Protein AF-A0A448MN39-F1 (afdb_monomer_lite)

Organism: NCBI:txid758

Structure (mmCIF, N/CA/C/O backbone):
data_AF-A0A448MN39-F1
#
_entry.id   AF-A0A448MN39-F1
#
loop_
_atom_site.group_PDB
_atom_site.id
_atom_site.type_symbol
_atom_site.label_atom_id
_atom_site.label_alt_id
_atom_site.label_comp_id
_atom_site.label_asym_id
_atom_site.label_entity_id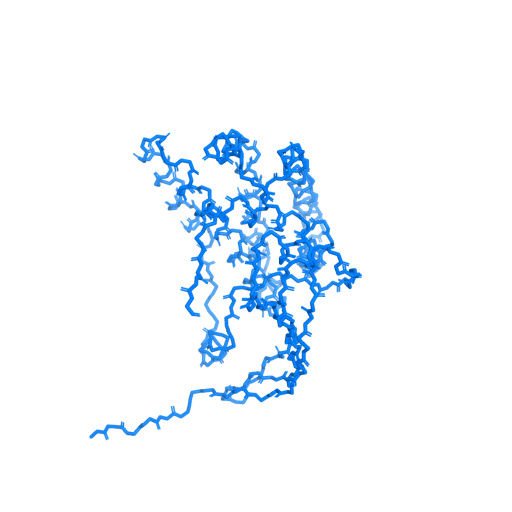
_atom_site.label_seq_id
_atom_site.pdbx_PDB_ins_code
_atom_site.Cartn_x
_atom_site.Cartn_y
_atom_site.Cartn_z
_atom_site.occupancy
_atom_site.B_iso_or_equiv
_atom_site.auth_seq_id
_atom_site.auth_comp_id
_atom_site.auth_asym_id
_atom_site.auth_atom_id
_atom_site.pdbx_PDB_model_num
ATOM 1 N N . MET A 1 1 ? -28.343 -0.489 -28.995 1.00 66.44 1 MET A N 1
ATOM 2 C CA . MET A 1 1 ? -27.571 -0.678 -27.749 1.00 66.44 1 MET A CA 1
ATOM 3 C C . MET A 1 1 ? -26.341 -1.493 -28.090 1.00 66.44 1 MET A C 1
ATOM 5 O O . MET A 1 1 ? -26.488 -2.549 -28.692 1.00 66.44 1 MET A O 1
ATOM 9 N N . THR A 1 2 ? -25.148 -0.978 -27.810 1.00 71.31 2 THR A N 1
ATOM 10 C CA . THR A 1 2 ? -23.896 -1.696 -28.083 1.00 71.31 2 THR A CA 1
ATOM 11 C C . THR A 1 2 ? -23.733 -2.810 -27.043 1.00 71.31 2 THR A C 1
ATOM 13 O O . THR A 1 2 ? -23.856 -2.515 -25.855 1.00 71.31 2 THR A O 1
ATOM 16 N N . PRO A 1 3 ? -23.507 -4.074 -27.440 1.00 83.56 3 PRO A N 1
ATOM 17 C CA . PRO A 1 3 ? -23.356 -5.173 -26.490 1.00 83.56 3 PRO A CA 1
ATOM 18 C C . PRO A 1 3 ? -22.075 -5.012 -25.660 1.00 83.56 3 PRO A C 1
ATOM 20 O O . PRO A 1 3 ? -21.049 -4.561 -26.179 1.00 83.56 3 PRO A O 1
ATOM 23 N N . LEU A 1 4 ? -22.137 -5.395 -24.380 1.00 89.38 4 LEU A N 1
ATOM 24 C CA . LEU A 1 4 ? -20.966 -5.437 -23.502 1.00 89.38 4 LEU A CA 1
ATOM 25 C C . LEU A 1 4 ? -19.944 -6.437 -24.050 1.00 89.38 4 LEU A C 1
ATOM 27 O O . LEU A 1 4 ? -20.302 -7.531 -24.487 1.00 89.38 4 LEU A O 1
ATOM 31 N N . LYS A 1 5 ? -18.667 -6.051 -24.020 1.00 89.25 5 LYS A N 1
ATOM 32 C CA . LYS A 1 5 ? -17.544 -6.908 -24.405 1.00 89.25 5 LYS A CA 1
ATOM 33 C C . LYS A 1 5 ? -16.683 -7.192 -23.174 1.00 89.25 5 LYS A C 1
ATOM 35 O O . LYS A 1 5 ? -16.438 -6.255 -22.413 1.00 89.25 5 LYS A O 1
ATOM 40 N N . PRO A 1 6 ? -16.217 -8.437 -22.973 1.00 90.00 6 PRO A N 1
ATOM 41 C CA . PRO A 1 6 ? -15.305 -8.747 -21.881 1.00 90.00 6 PRO A CA 1
ATOM 42 C C . PRO A 1 6 ? -13.983 -7.997 -22.083 1.00 90.00 6 PRO A C 1
ATOM 44 O O . PRO A 1 6 ? -13.415 -8.020 -23.174 1.00 90.00 6 PRO A O 1
ATOM 47 N N . ILE A 1 7 ? -13.520 -7.317 -21.034 1.00 94.31 7 ILE A N 1
ATOM 48 C CA . ILE A 1 7 ? -12.238 -6.591 -21.024 1.00 94.31 7 ILE A CA 1
ATOM 49 C C . ILE A 1 7 ? -11.160 -7.457 -20.364 1.00 94.31 7 ILE A C 1
ATOM 51 O O . ILE A 1 7 ? -10.050 -7.556 -20.875 1.00 94.31 7 ILE A O 1
ATOM 55 N N . PHE A 1 8 ? -11.510 -8.123 -19.264 1.00 95.81 8 PHE A N 1
ATOM 56 C CA . PHE A 1 8 ? -10.664 -9.053 -18.522 1.00 95.81 8 PHE A CA 1
ATOM 57 C C . PHE A 1 8 ? -11.538 -10.109 -17.827 1.00 95.81 8 PHE A C 1
ATOM 59 O O . PHE A 1 8 ? -12.759 -9.952 -17.740 1.00 95.81 8 PHE A O 1
ATOM 66 N N . SER A 1 9 ? -10.909 -11.159 -17.308 1.00 95.69 9 SER A N 1
ATOM 67 C CA . SER A 1 9 ? -11.517 -12.155 -16.421 1.00 95.69 9 SER A CA 1
ATOM 68 C C . SER A 1 9 ? -10.636 -12.389 -15.196 1.00 95.69 9 SER A C 1
ATOM 70 O O . SER A 1 9 ? -9.440 -12.107 -15.214 1.00 95.69 9 SER A O 1
ATOM 72 N N . THR A 1 10 ? -11.232 -12.905 -14.128 1.00 96.38 10 THR A N 1
ATOM 73 C CA . THR A 1 10 ? -10.523 -13.373 -12.932 1.00 96.38 10 THR A CA 1
ATOM 74 C C . THR A 1 10 ? -10.862 -14.842 -12.747 1.00 96.38 10 THR A C 1
ATOM 76 O O . THR A 1 10 ? -12.046 -15.167 -12.650 1.00 96.38 10 THR A O 1
ATOM 79 N N . ASP A 1 11 ? -9.855 -15.704 -12.711 1.00 95.62 11 ASP A N 1
ATOM 80 C CA . ASP A 1 11 ? -10.008 -17.145 -12.508 1.00 95.62 11 ASP A CA 1
ATOM 81 C C . ASP A 1 11 ? -9.159 -17.550 -11.303 1.00 95.62 11 ASP A C 1
ATOM 83 O O . ASP A 1 11 ? -7.936 -17.422 -11.334 1.00 95.62 11 ASP A O 1
ATOM 87 N N . PHE A 1 12 ? -9.803 -17.928 -10.200 1.00 97.69 12 PHE A N 1
ATOM 88 C CA . PHE A 1 12 ? -9.118 -18.256 -8.955 1.00 97.69 12 PHE A CA 1
ATOM 89 C C . PHE A 1 12 ? -9.925 -19.216 -8.086 1.00 97.69 12 PHE A C 1
ATOM 91 O O . PHE A 1 12 ? -11.156 -19.237 -8.105 1.00 97.69 12 PHE A O 1
ATOM 98 N N . ASN A 1 13 ? -9.201 -19.978 -7.272 1.00 98.19 13 ASN A N 1
ATOM 99 C CA . ASN A 1 13 ? -9.765 -20.785 -6.204 1.00 98.19 13 ASN A CA 1
ATOM 100 C C . ASN A 1 13 ? -9.817 -19.955 -4.926 1.00 98.19 13 ASN A C 1
ATOM 102 O O . ASN A 1 13 ? -8.819 -19.336 -4.555 1.00 98.19 13 ASN A O 1
ATOM 106 N N . ARG A 1 14 ? -10.968 -19.980 -4.252 1.00 98.38 14 ARG A N 1
ATOM 107 C CA . ARG A 1 14 ? -11.195 -19.297 -2.979 1.00 98.38 14 ARG A CA 1
ATOM 108 C C . ARG A 1 14 ? -11.382 -20.319 -1.867 1.00 98.38 14 ARG A C 1
ATOM 110 O O . ARG A 1 14 ? -12.290 -21.147 -1.935 1.00 98.38 14 ARG A O 1
ATOM 117 N N . THR A 1 15 ? -10.555 -20.225 -0.833 1.00 98.38 15 THR A N 1
ATOM 118 C CA . THR A 1 15 ? -10.750 -20.955 0.425 1.00 98.38 15 THR A CA 1
ATOM 119 C C . THR A 1 15 ? -11.277 -19.991 1.477 1.00 98.38 15 THR A C 1
ATOM 121 O O . THR A 1 15 ? -10.721 -18.909 1.641 1.00 98.38 15 THR A O 1
ATOM 124 N N . LEU A 1 16 ? -12.358 -20.368 2.161 1.00 98.12 16 LEU A N 1
ATOM 125 C CA . LEU A 1 16 ? -13.040 -19.523 3.139 1.00 98.12 16 LEU A CA 1
ATOM 126 C C . LEU A 1 16 ? -13.020 -20.159 4.523 1.00 98.12 16 LEU A C 1
ATOM 128 O O . LEU A 1 16 ? -13.338 -21.340 4.678 1.00 98.12 16 LEU A O 1
ATOM 132 N N . TRP A 1 17 ? -12.728 -19.338 5.528 1.00 98.19 17 TRP A N 1
ATOM 133 C CA . TRP A 1 17 ? -12.864 -19.683 6.938 1.00 98.19 17 TRP A CA 1
ATOM 134 C C . TRP A 1 17 ? -13.642 -18.588 7.655 1.00 98.19 17 TRP A C 1
ATOM 136 O O . TRP A 1 17 ? -13.344 -17.410 7.493 1.00 98.19 17 TRP A O 1
ATOM 146 N N . LEU A 1 18 ? -14.607 -18.970 8.489 1.00 98.19 18 LEU A N 1
ATOM 147 C CA . LEU A 1 18 ? -15.232 -18.056 9.441 1.00 98.19 18 LEU A CA 1
ATOM 148 C C . LEU A 1 18 ? -14.634 -18.320 10.822 1.00 98.19 18 LEU A C 1
ATOM 150 O O . LEU A 1 18 ? -14.867 -19.375 11.413 1.00 98.19 18 LEU A O 1
ATOM 154 N N . ILE A 1 19 ? -13.843 -17.374 11.316 1.00 97.44 19 ILE A N 1
ATOM 155 C CA . ILE A 1 19 ? -13.056 -17.511 12.539 1.00 97.44 19 ILE A CA 1
ATOM 156 C C . ILE A 1 19 ? -13.683 -16.653 13.635 1.00 97.44 19 ILE A C 1
ATOM 158 O O . ILE A 1 19 ? -13.892 -15.453 13.468 1.00 97.44 19 ILE A O 1
ATOM 162 N N . ALA A 1 20 ? -13.974 -17.274 14.776 1.00 97.75 20 ALA A N 1
ATOM 163 C CA . ALA A 1 20 ? -14.290 -16.545 15.995 1.00 97.75 20 ALA A CA 1
ATOM 164 C C . ALA A 1 20 ? -12.980 -16.101 16.658 1.00 97.75 20 ALA A C 1
ATOM 166 O O . ALA A 1 20 ? -12.131 -16.937 16.972 1.00 97.75 20 ALA A O 1
ATOM 167 N N . PHE A 1 21 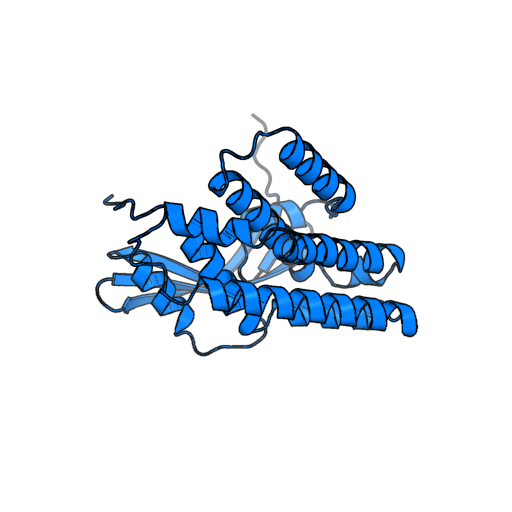? -12.823 -14.798 16.876 1.00 96.81 21 PHE A N 1
ATOM 168 C CA . PHE A 1 21 ? -11.650 -14.221 17.523 1.00 96.81 21 PHE A CA 1
ATOM 169 C C . PHE A 1 21 ? -12.092 -13.143 18.508 1.00 96.81 21 PHE A C 1
ATOM 171 O O . PHE A 1 21 ? -12.757 -12.179 18.129 1.00 96.81 21 PHE A O 1
ATOM 178 N N . ARG A 1 22 ? -11.740 -13.320 19.788 1.00 95.25 22 ARG A N 1
ATOM 179 C CA . ARG A 1 22 ? -12.222 -12.475 20.894 1.00 95.25 22 ARG A CA 1
ATOM 180 C C . ARG A 1 22 ? -13.754 -12.360 20.864 1.00 95.25 22 ARG A C 1
ATOM 182 O O . ARG A 1 22 ? -14.427 -13.384 20.947 1.00 95.25 22 ARG A O 1
ATOM 189 N N . ASN A 1 23 ? -14.302 -11.149 20.743 1.00 95.56 23 ASN A N 1
ATOM 190 C CA . ASN A 1 23 ? -15.747 -10.899 20.693 1.00 95.56 23 ASN A CA 1
ATOM 191 C C . ASN A 1 23 ? -16.249 -10.670 19.256 1.00 95.56 23 ASN A C 1
ATOM 193 O O . ASN A 1 23 ? -17.280 -10.028 19.062 1.00 95.56 23 ASN A O 1
ATOM 197 N N . SER A 1 24 ? -15.507 -11.153 18.258 1.00 97.69 24 SER A N 1
ATOM 198 C CA . SER A 1 24 ? -15.739 -10.863 16.845 1.00 97.69 24 SER A CA 1
ATOM 199 C C . SER A 1 24 ? -15.771 -12.129 15.984 1.00 97.69 24 SER A C 1
ATOM 201 O O . SER A 1 24 ? -15.236 -13.180 16.352 1.00 97.69 24 SER A O 1
ATOM 203 N N . LYS A 1 25 ? -16.397 -12.020 14.809 1.00 98.12 25 LYS A N 1
ATOM 204 C CA . LYS A 1 25 ? -16.376 -13.021 13.735 1.00 98.12 25 LYS A CA 1
ATOM 205 C C . LYS A 1 25 ? -15.690 -12.421 12.518 1.00 98.12 25 LYS A C 1
ATOM 207 O O . LYS A 1 25 ? -16.157 -11.420 11.976 1.00 98.12 25 LYS A O 1
ATOM 212 N N . ILE A 1 26 ? -14.602 -13.046 12.093 1.00 98.31 26 ILE A N 1
ATOM 213 C CA . ILE A 1 26 ? -13.777 -12.602 10.972 1.00 98.31 26 ILE A CA 1
ATOM 214 C C . ILE A 1 26 ? -13.849 -13.674 9.890 1.00 98.31 26 ILE A C 1
ATOM 216 O O . ILE A 1 26 ? -13.517 -14.835 10.130 1.00 98.31 26 ILE A O 1
ATOM 220 N N . GLU A 1 27 ? -14.313 -13.296 8.706 1.00 98.25 27 GLU A N 1
ATOM 221 C CA . GLU A 1 27 ? -14.177 -14.117 7.512 1.00 98.25 27 GLU A CA 1
ATOM 222 C C . GLU A 1 27 ? -12.769 -13.925 6.948 1.00 98.25 27 GLU A C 1
ATOM 224 O O . GLU A 1 27 ? -12.307 -12.801 6.758 1.00 98.25 27 GLU A O 1
ATOM 229 N N . VAL A 1 28 ? -12.085 -15.035 6.705 1.00 97.50 28 VAL A N 1
ATOM 230 C CA . VAL A 1 28 ? -10.786 -15.082 6.045 1.00 97.50 28 VAL A CA 1
ATOM 231 C C . VAL A 1 28 ? -10.991 -15.735 4.692 1.00 97.50 28 VAL A C 1
ATOM 233 O O . VAL A 1 28 ? -11.448 -16.879 4.625 1.00 97.50 28 VAL A O 1
ATOM 236 N N . ALA A 1 29 ? -10.643 -15.026 3.624 1.00 97.38 29 ALA A N 1
ATOM 237 C CA . ALA A 1 29 ? -10.655 -15.556 2.270 1.00 97.38 29 ALA A CA 1
ATOM 238 C C . ALA A 1 29 ? -9.225 -15.636 1.743 1.00 97.38 29 ALA A C 1
ATOM 240 O O . ALA A 1 29 ? -8.505 -14.644 1.753 1.00 97.38 29 ALA A O 1
ATOM 241 N N . PHE A 1 30 ? -8.812 -16.811 1.279 1.00 96.62 30 PHE A N 1
ATOM 242 C CA . PHE A 1 30 ? -7.544 -16.994 0.585 1.00 96.62 30 PHE A CA 1
ATOM 243 C C . PHE A 1 30 ? -7.800 -17.320 -0.878 1.00 96.62 30 PHE A C 1
ATOM 245 O O . PHE A 1 30 ? -8.407 -18.350 -1.189 1.00 96.62 30 PHE A O 1
ATOM 252 N N . ASP A 1 31 ? -7.318 -16.445 -1.755 1.00 97.44 31 ASP A N 1
ATOM 253 C CA . ASP A 1 31 ? -7.523 -16.534 -3.193 1.00 97.44 31 ASP A CA 1
ATOM 254 C C . ASP A 1 31 ? -6.213 -16.846 -3.914 1.00 97.44 31 ASP A C 1
ATOM 256 O O . ASP A 1 31 ? -5.213 -16.142 -3.747 1.00 97.44 31 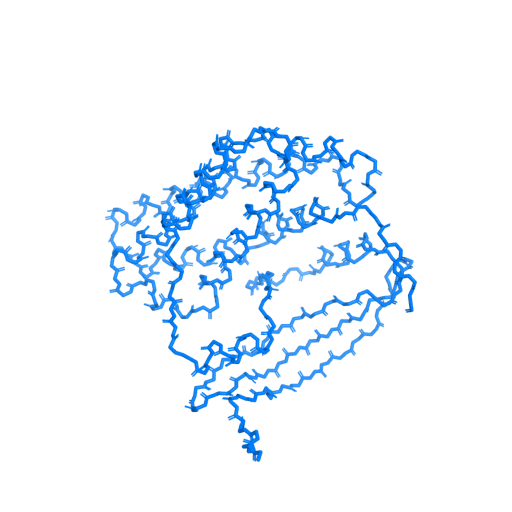ASP A O 1
ATOM 260 N N . GLN A 1 32 ? -6.239 -17.874 -4.765 1.00 98.00 32 GLN A N 1
ATOM 261 C CA . GLN A 1 32 ? -5.120 -18.258 -5.627 1.00 98.00 32 GLN A CA 1
ATOM 262 C C . GLN A 1 32 ? -5.573 -18.489 -7.066 1.00 98.00 32 GLN A C 1
ATOM 264 O O . GLN A 1 32 ? -6.437 -19.328 -7.328 1.00 98.00 32 GLN A O 1
ATOM 269 N N . GLY A 1 33 ? -4.965 -17.771 -8.007 1.00 97.69 33 GLY A N 1
ATOM 270 C CA . GLY A 1 33 ? -5.300 -17.854 -9.426 1.00 97.69 33 GLY A CA 1
ATOM 271 C C . GLY A 1 33 ? -4.680 -16.723 -10.232 1.00 97.69 33 GLY A C 1
ATOM 272 O O . GLY A 1 33 ? -3.534 -16.346 -9.991 1.00 97.69 33 GLY A O 1
ATOM 273 N N . GLU A 1 34 ? -5.428 -16.159 -11.174 1.00 97.69 34 GLU A N 1
ATOM 274 C CA . GLU A 1 34 ? -4.947 -15.088 -12.041 1.00 97.69 34 GLU A CA 1
ATOM 275 C C . GLU A 1 34 ? -6.046 -14.135 -12.532 1.00 97.69 34 GLU A C 1
ATOM 277 O O . GLU A 1 34 ? -7.226 -14.466 -12.665 1.00 97.69 34 GLU A O 1
ATOM 282 N N . VAL A 1 35 ? -5.622 -12.910 -12.830 1.00 96.44 35 VAL A N 1
ATOM 283 C CA . VAL A 1 35 ? -6.350 -11.958 -13.664 1.00 96.44 35 VAL A CA 1
ATOM 284 C C . VAL A 1 35 ? -5.839 -12.117 -15.092 1.00 96.44 35 VAL A C 1
ATOM 286 O O . VAL A 1 35 ? -4.629 -12.083 -15.305 1.00 96.44 35 VAL A O 1
ATOM 289 N N . VAL A 1 36 ? -6.731 -12.245 -16.074 1.00 95.56 36 VAL A N 1
ATOM 290 C CA . VAL A 1 36 ? -6.380 -12.459 -17.487 1.00 95.56 36 VAL A CA 1
ATOM 291 C C . VAL A 1 36 ? -6.988 -11.365 -18.356 1.00 95.56 36 VAL A C 1
ATOM 293 O O . VAL A 1 36 ? -8.173 -11.051 -18.248 1.00 95.56 36 VAL A O 1
ATOM 296 N N . SER A 1 37 ? -6.189 -10.781 -19.250 1.00 94.88 37 SER A N 1
ATOM 297 C CA . SER A 1 37 ? -6.647 -9.774 -20.209 1.00 94.88 37 SER A CA 1
ATOM 298 C C . SER A 1 37 ? -5.812 -9.781 -21.488 1.00 94.88 37 SER A C 1
ATOM 300 O O . SER A 1 37 ? -4.618 -9.483 -21.467 1.00 94.88 37 SER A O 1
ATOM 302 N N . GLY A 1 38 ? -6.447 -10.051 -22.633 1.00 87.00 38 GLY A N 1
ATOM 303 C CA . GLY A 1 38 ? -5.814 -9.919 -23.953 1.00 87.00 38 GLY A CA 1
ATOM 304 C C . GLY A 1 38 ? -4.510 -10.713 -24.113 1.00 87.00 38 GLY A C 1
ATOM 305 O O . GLY A 1 38 ? -3.558 -10.197 -24.690 1.00 87.00 38 GLY A O 1
ATOM 306 N N . GLY A 1 39 ? -4.442 -11.926 -23.551 1.00 87.06 39 GLY A N 1
ATOM 307 C CA . GLY A 1 39 ? -3.251 -12.788 -23.580 1.00 87.06 39 GLY A CA 1
ATOM 308 C C . GLY A 1 39 ? -2.177 -12.459 -22.535 1.00 87.06 39 GLY A C 1
ATOM 309 O O . GLY A 1 39 ? -1.161 -13.145 -22.481 1.00 87.06 39 GLY A O 1
ATOM 310 N N . ARG A 1 40 ? -2.389 -11.436 -21.699 1.00 91.12 40 ARG A N 1
ATOM 311 C CA . ARG A 1 40 ? -1.573 -11.150 -20.511 1.00 91.12 40 ARG A CA 1
ATOM 312 C C . ARG A 1 40 ? -2.250 -11.735 -19.275 1.00 91.12 40 ARG A C 1
ATOM 314 O O . ARG A 1 40 ? -3.481 -11.725 -19.208 1.00 91.12 40 ARG A O 1
ATOM 321 N N . SER A 1 41 ? -1.462 -12.164 -18.294 1.00 92.75 41 SER A N 1
ATOM 322 C CA . SER A 1 41 ? -1.969 -12.535 -16.975 1.00 92.75 41 SER A CA 1
ATOM 323 C C . SER A 1 41 ? -1.165 -11.909 -15.837 1.00 92.75 41 SER A C 1
ATOM 325 O O . SER A 1 41 ? -0.006 -11.522 -16.006 1.00 92.75 41 SER A O 1
ATOM 327 N N . GLN A 1 42 ? -1.818 -11.760 -14.687 1.00 93.00 42 GLN A N 1
ATOM 328 C CA . GLN A 1 42 ? -1.226 -11.323 -13.426 1.00 93.00 42 GLN A CA 1
ATOM 329 C C . GLN A 1 42 ? -1.691 -12.277 -12.316 1.00 93.00 42 GLN A C 1
ATOM 331 O O . GLN A 1 42 ? -2.898 -12.509 -12.212 1.00 93.00 42 GLN A O 1
ATOM 336 N N . PRO A 1 43 ? -0.788 -12.817 -11.477 1.00 94.69 43 PRO A N 1
ATOM 337 C CA . PRO A 1 43 ? -1.175 -13.748 -10.424 1.00 94.69 43 PRO A CA 1
ATOM 338 C C . PRO A 1 43 ? -2.067 -13.087 -9.363 1.00 94.69 43 PRO A C 1
ATOM 340 O O . PRO A 1 43 ? -1.888 -11.922 -8.997 1.00 94.69 43 PRO A O 1
ATOM 343 N N . ILE A 1 44 ? -3.006 -13.874 -8.849 1.00 96.31 44 ILE A N 1
ATOM 344 C CA . ILE A 1 44 ? -3.775 -13.630 -7.631 1.00 96.31 44 ILE A CA 1
ATOM 345 C C . ILE A 1 44 ? -3.203 -14.576 -6.576 1.00 96.31 44 ILE A C 1
ATOM 347 O O . ILE A 1 44 ? -3.203 -15.791 -6.764 1.00 96.31 44 ILE A O 1
ATOM 351 N N . CYS A 1 45 ? -2.686 -14.013 -5.491 1.00 94.88 45 CYS A N 1
ATOM 352 C CA . CYS A 1 45 ? -2.258 -14.740 -4.302 1.00 94.88 45 CYS A CA 1
ATOM 353 C C . CYS A 1 45 ? -2.438 -13.790 -3.122 1.00 94.88 45 CYS A C 1
ATOM 355 O O . CYS A 1 45 ? -1.533 -13.029 -2.785 1.00 94.88 45 CYS A O 1
ATOM 357 N N . GLU A 1 46 ? -3.643 -13.765 -2.565 1.00 94.75 46 GLU A N 1
ATOM 358 C CA . GLU A 1 46 ? -4.031 -12.778 -1.559 1.00 94.75 46 GLU A CA 1
ATOM 359 C C . GLU A 1 46 ? -4.874 -13.395 -0.456 1.00 94.75 46 GLU A C 1
ATOM 361 O O . GLU A 1 46 ? -5.586 -14.379 -0.660 1.00 94.75 46 GLU A O 1
ATOM 366 N N . ILE A 1 47 ? -4.765 -12.790 0.722 1.00 94.31 47 ILE A N 1
ATOM 367 C CA . ILE A 1 47 ? -5.589 -13.090 1.880 1.00 94.31 47 ILE A CA 1
ATOM 368 C C . ILE A 1 47 ? -6.405 -11.841 2.219 1.00 94.31 47 ILE A C 1
ATOM 370 O O . ILE A 1 47 ? -5.856 -10.753 2.388 1.00 94.31 47 ILE A O 1
ATOM 374 N N . GLU A 1 48 ? -7.723 -11.993 2.261 1.00 95.62 48 GLU A N 1
ATOM 375 C CA . GLU A 1 48 ? -8.680 -10.948 2.613 1.00 95.62 48 GLU A CA 1
ATOM 376 C C . GLU A 1 48 ? -9.246 -11.258 4.003 1.00 95.62 48 GLU A C 1
ATOM 378 O O . GLU A 1 48 ? -9.541 -12.413 4.323 1.00 95.62 48 GLU A O 1
ATOM 383 N N . PHE A 1 49 ? -9.406 -10.221 4.823 1.00 95.94 49 PHE A N 1
ATOM 384 C CA . PHE A 1 49 ? -10.025 -10.319 6.140 1.00 95.94 49 PHE A CA 1
ATOM 385 C C . PHE A 1 49 ? -11.240 -9.399 6.183 1.00 95.94 49 PHE A C 1
ATOM 387 O O . PHE A 1 49 ? -11.106 -8.185 6.013 1.00 95.94 49 PHE A O 1
ATOM 394 N N . GLU A 1 50 ? -12.416 -9.963 6.431 1.00 96.62 50 GLU A N 1
ATOM 395 C CA . GLU A 1 50 ? -13.665 -9.215 6.538 1.00 96.62 50 GLU A CA 1
ATOM 396 C C . GLU A 1 50 ? -14.270 -9.402 7.931 1.00 96.62 50 GLU A C 1
ATOM 398 O O . GLU A 1 50 ? -14.556 -10.516 8.370 1.00 96.62 50 GLU A O 1
ATOM 403 N N . LEU A 1 51 ? -14.488 -8.298 8.645 1.00 96.94 51 LEU A N 1
ATOM 404 C CA . LEU A 1 51 ? -15.193 -8.321 9.922 1.00 96.94 51 LEU A CA 1
ATOM 405 C C . LEU A 1 51 ? -16.694 -8.508 9.664 1.00 96.94 51 LEU A C 1
ATOM 407 O O . LEU A 1 51 ? -17.357 -7.596 9.177 1.00 96.94 51 LEU A O 1
ATOM 411 N N . LYS A 1 52 ? -17.236 -9.680 10.006 1.00 97.69 52 LYS A N 1
ATOM 412 C CA . LYS A 1 52 ? -18.671 -9.980 9.861 1.00 97.69 52 LYS A CA 1
ATOM 413 C C . LYS A 1 52 ? -19.487 -9.507 11.060 1.00 97.69 52 LYS A C 1
ATOM 415 O O . LYS A 1 52 ? -20.642 -9.132 10.906 1.00 97.69 52 LYS A O 1
ATOM 420 N N . GLU A 1 53 ? -18.902 -9.564 12.253 1.00 97.06 53 GLU A N 1
ATOM 421 C CA . GLU A 1 53 ? -19.528 -9.160 13.514 1.00 97.06 53 GLU A CA 1
ATOM 422 C C . GLU A 1 53 ? -18.437 -8.762 14.515 1.00 97.06 53 GLU A C 1
ATOM 424 O O . GLU A 1 53 ? -17.380 -9.393 14.540 1.00 97.06 53 GLU A O 1
ATOM 429 N N . GLY A 1 54 ? -18.692 -7.762 15.363 1.00 94.94 54 GLY A N 1
ATOM 430 C CA . GLY A 1 54 ? -17.799 -7.376 16.460 1.00 94.94 54 GLY A CA 1
ATOM 431 C C . GLY A 1 54 ? -17.065 -6.057 16.221 1.00 94.94 54 GLY A C 1
ATOM 432 O O . GLY A 1 54 ? -17.668 -5.086 15.767 1.00 94.94 54 GLY A O 1
ATOM 433 N N . LYS A 1 55 ? -15.781 -5.990 16.591 1.00 92.75 55 LYS A N 1
ATOM 434 C CA . LYS A 1 55 ? -15.008 -4.739 16.663 1.00 92.75 55 LYS A CA 1
ATOM 435 C C . LYS A 1 55 ? -13.861 -4.703 15.663 1.00 92.75 55 LYS A C 1
ATOM 437 O O . LYS A 1 55 ? -13.112 -5.664 15.519 1.00 92.75 55 LYS A O 1
ATOM 442 N N . VAL A 1 56 ? -13.640 -3.532 15.065 1.00 92.25 56 VAL A N 1
ATOM 443 C CA . VAL A 1 56 ? -12.486 -3.281 14.182 1.00 92.25 56 VAL A CA 1
ATOM 444 C C . VAL A 1 56 ? -11.155 -3.469 14.923 1.00 92.25 56 VAL A C 1
ATOM 446 O O . VAL A 1 56 ? -10.188 -3.932 14.324 1.00 92.25 56 VAL A O 1
ATOM 449 N N . SER A 1 57 ? -11.104 -3.194 16.233 1.00 92.06 57 SER A N 1
ATOM 450 C CA . SER A 1 57 ? -9.927 -3.491 17.062 1.00 92.06 57 SER A CA 1
ATOM 451 C C . SER A 1 57 ? -9.529 -4.966 16.979 1.00 92.06 57 SER A C 1
ATOM 453 O O . SER A 1 57 ? -8.359 -5.276 16.775 1.00 92.06 57 SER A O 1
ATOM 455 N N . ASP A 1 58 ? -10.502 -5.877 17.082 1.00 94.44 58 ASP A N 1
ATOM 456 C CA . ASP A 1 58 ? -10.258 -7.321 17.056 1.00 94.44 58 ASP A CA 1
ATOM 457 C C . ASP A 1 58 ? -9.730 -7.774 15.690 1.00 94.44 58 ASP A C 1
ATOM 459 O O . ASP A 1 58 ? -8.880 -8.657 15.647 1.00 94.44 58 ASP A O 1
ATOM 463 N N . LEU A 1 59 ? -10.157 -7.133 14.593 1.00 94.81 59 LEU A N 1
ATOM 464 C CA . LEU A 1 59 ? -9.604 -7.380 13.259 1.00 94.81 59 LEU A CA 1
ATOM 465 C C . LEU A 1 59 ? -8.119 -7.001 13.182 1.00 94.81 59 LEU A C 1
ATOM 467 O O . LEU A 1 59 ? -7.317 -7.789 12.688 1.00 94.81 59 LEU A O 1
ATOM 471 N N . PHE A 1 60 ? -7.732 -5.828 13.693 1.00 93.62 60 PHE A N 1
ATOM 472 C CA . PHE A 1 60 ? -6.321 -5.439 13.709 1.00 93.62 60 PHE A CA 1
ATOM 473 C C . PHE A 1 60 ? -5.473 -6.388 14.556 1.00 93.62 60 PHE A C 1
ATOM 475 O O . PHE A 1 60 ? -4.410 -6.802 14.106 1.00 93.62 60 PHE A O 1
ATOM 482 N N . TYR A 1 61 ? -5.943 -6.753 15.752 1.00 93.12 61 TYR A N 1
ATOM 483 C CA . TYR A 1 61 ? -5.231 -7.710 16.602 1.00 93.12 61 TYR A CA 1
ATOM 484 C C . TYR A 1 61 ? -5.108 -9.087 15.939 1.00 93.12 61 TYR A C 1
ATOM 486 O O . TYR A 1 61 ? -4.044 -9.695 15.987 1.00 93.12 61 TYR A O 1
ATOM 494 N N . PHE A 1 62 ? -6.163 -9.554 15.266 1.00 94.44 62 PHE A N 1
ATOM 495 C CA . PHE A 1 62 ? -6.132 -10.812 14.525 1.00 94.44 62 PHE A CA 1
ATOM 496 C C . PHE A 1 62 ? -5.076 -10.797 13.414 1.00 94.44 62 PHE A C 1
ATOM 498 O O . PHE A 1 62 ? -4.301 -11.740 13.278 1.00 94.44 62 PHE A O 1
ATOM 505 N N . VAL A 1 63 ? -5.019 -9.709 12.638 1.00 92.69 63 VAL A N 1
ATOM 506 C CA . VAL A 1 63 ? -4.055 -9.551 11.541 1.00 92.69 63 VAL A CA 1
ATOM 507 C C . VAL A 1 63 ? -2.616 -9.434 12.066 1.00 92.69 63 VAL A C 1
ATOM 509 O O . VAL A 1 63 ? -1.697 -9.982 11.459 1.00 92.69 63 VAL A O 1
ATOM 512 N N . GLU A 1 64 ? -2.393 -8.781 13.207 1.00 90.12 64 GLU A N 1
ATOM 513 C CA . GLU A 1 64 ? -1.068 -8.697 13.838 1.00 90.12 64 GLU A CA 1
ATOM 514 C C . GLU A 1 64 ? -0.551 -10.041 14.360 1.00 90.12 64 GLU A C 1
ATOM 516 O O . GLU A 1 64 ? 0.652 -10.306 14.253 1.00 90.12 64 GLU A O 1
ATOM 521 N N . GLU A 1 65 ? -1.444 -10.883 14.891 1.00 89.56 65 GLU A N 1
ATOM 522 C CA . GLU A 1 65 ? -1.132 -12.215 15.430 1.00 89.56 65 GLU A CA 1
ATOM 523 C C . GLU A 1 65 ? -0.834 -13.259 14.339 1.00 89.56 65 GLU A C 1
ATOM 525 O O . GLU A 1 65 ? -0.396 -14.369 14.655 1.00 89.56 65 GLU A O 1
ATOM 530 N N . LEU A 1 66 ? -1.017 -12.923 13.054 1.00 84.19 66 LEU A N 1
ATOM 531 C CA . LEU A 1 66 ? -0.667 -13.826 11.962 1.00 84.19 66 LEU A CA 1
ATOM 532 C C . LEU A 1 66 ? 0.828 -14.180 12.025 1.00 84.19 66 LEU A C 1
ATOM 534 O O . LEU A 1 66 ? 1.675 -13.276 12.000 1.00 84.19 66 LEU A O 1
ATOM 538 N N . PRO A 1 67 ? 1.179 -15.481 12.076 1.00 77.44 67 PRO A N 1
ATOM 539 C CA . PRO A 1 67 ? 2.568 -15.909 12.053 1.00 77.44 67 PRO A CA 1
ATOM 540 C C . PRO A 1 67 ? 3.169 -15.468 10.720 1.00 77.44 67 PRO A C 1
ATOM 542 O O . PRO A 1 67 ? 2.715 -15.871 9.649 1.00 77.44 67 PRO A O 1
ATOM 545 N N . VAL A 1 68 ? 4.147 -14.572 10.790 1.00 64.75 68 VAL A N 1
ATOM 546 C CA . VAL A 1 68 ? 4.642 -13.857 9.616 1.00 64.75 68 VAL A CA 1
ATOM 547 C C . VAL A 1 68 ? 5.259 -14.813 8.614 1.00 64.75 68 VAL A C 1
ATOM 549 O O . VAL A 1 68 ? 6.244 -15.492 8.901 1.00 64.75 68 VAL A O 1
ATOM 552 N N . LEU A 1 69 ? 4.707 -14.766 7.410 1.00 60.81 69 LEU A N 1
ATOM 553 C CA . LEU A 1 69 ? 5.345 -15.177 6.174 1.00 60.81 69 LEU A CA 1
ATOM 554 C C . LEU A 1 69 ? 6.048 -13.927 5.626 1.00 60.81 69 LEU A C 1
ATOM 556 O O . LEU A 1 69 ? 5.459 -12.845 5.595 1.00 60.81 69 LEU A O 1
ATOM 560 N N . THR A 1 70 ? 7.318 -14.037 5.247 1.00 71.81 70 THR A N 1
ATOM 561 C CA . THR A 1 70 ? 7.972 -13.001 4.437 1.00 71.81 70 THR A CA 1
ATOM 562 C C . THR A 1 70 ? 7.183 -12.790 3.139 1.00 71.81 70 THR A C 1
ATOM 564 O O . THR A 1 70 ? 6.379 -13.641 2.763 1.00 71.81 70 THR A O 1
ATOM 567 N N . ASP A 1 71 ? 7.416 -11.680 2.437 1.00 84.44 71 ASP A N 1
ATOM 568 C CA . ASP A 1 71 ? 6.831 -11.444 1.104 1.00 84.44 71 ASP A CA 1
ATOM 569 C C . ASP A 1 71 ? 5.325 -11.103 1.102 1.00 84.44 71 ASP A C 1
ATOM 571 O O . ASP A 1 71 ? 4.607 -11.402 0.149 1.00 84.44 71 ASP A O 1
ATOM 575 N N . ILE A 1 72 ? 4.852 -10.411 2.148 1.00 86.56 72 ILE A N 1
ATOM 576 C CA . ILE A 1 72 ? 3.486 -9.865 2.253 1.00 86.56 72 ILE A CA 1
ATOM 577 C C . ILE A 1 72 ? 3.525 -8.332 2.251 1.00 86.56 72 ILE A C 1
ATOM 579 O O . ILE A 1 72 ? 4.394 -7.717 2.867 1.00 86.56 72 ILE A O 1
ATOM 583 N N . TYR A 1 73 ? 2.539 -7.711 1.601 1.00 90.56 73 TYR A N 1
ATOM 584 C CA . TYR A 1 73 ? 2.250 -6.281 1.708 1.00 90.56 73 TYR A CA 1
ATOM 585 C C . TYR A 1 73 ? 0.736 -6.035 1.655 1.00 90.56 73 TYR A C 1
ATOM 587 O O . TYR A 1 73 ? -0.027 -6.871 1.171 1.00 90.56 73 TYR A O 1
ATOM 595 N N . PHE A 1 74 ? 0.293 -4.878 2.149 1.00 92.31 74 PHE A N 1
ATOM 596 C CA . PHE A 1 74 ? -1.106 -4.464 2.047 1.00 92.31 74 PHE A CA 1
ATOM 597 C C . PHE A 1 74 ? -1.382 -3.861 0.674 1.00 92.31 74 PHE A C 1
ATOM 599 O O . PHE A 1 74 ? -0.743 -2.880 0.295 1.00 92.31 74 PHE A O 1
ATOM 606 N N . SER A 1 75 ? -2.361 -4.416 -0.040 1.00 92.19 75 SER A N 1
ATOM 607 C CA . SER A 1 75 ? -2.809 -3.888 -1.327 1.00 92.19 75 SER A CA 1
ATOM 608 C C . SER A 1 75 ? -4.145 -3.164 -1.195 1.00 92.19 75 SER A C 1
ATOM 610 O O . SER A 1 75 ? -5.059 -3.627 -0.513 1.00 92.19 75 SER A O 1
ATOM 612 N N . SER A 1 76 ? -4.272 -2.032 -1.888 1.00 89.19 76 SER A N 1
ATOM 613 C CA . SER A 1 76 ? -5.553 -1.321 -2.062 1.00 89.19 76 SER A CA 1
ATOM 614 C C . SER A 1 76 ? -6.202 -1.615 -3.421 1.00 89.19 76 SER A C 1
ATOM 616 O O . SER A 1 76 ? -7.277 -1.096 -3.743 1.00 89.19 76 SER A O 1
ATOM 618 N N . ALA A 1 77 ? -5.538 -2.406 -4.268 1.00 91.38 77 ALA A N 1
ATOM 619 C CA . ALA A 1 77 ? -5.973 -2.675 -5.625 1.00 91.38 77 ALA A CA 1
ATOM 620 C C . ALA A 1 77 ? -6.901 -3.894 -5.695 1.00 91.38 77 ALA A C 1
ATOM 622 O O . ALA A 1 77 ? -6.480 -5.045 -5.600 1.00 91.38 77 ALA A O 1
ATOM 623 N N . SER A 1 78 ? -8.184 -3.649 -5.974 1.00 93.94 78 SER A N 1
ATOM 624 C CA . SER A 1 78 ? -9.126 -4.739 -6.243 1.00 93.94 78 SER A CA 1
ATOM 625 C C . SER A 1 78 ? -8.709 -5.563 -7.468 1.00 93.94 78 SER A C 1
ATOM 627 O O . SER A 1 78 ? -8.047 -5.064 -8.387 1.00 93.94 78 SER A O 1
ATOM 629 N N . LYS A 1 79 ? -9.162 -6.822 -7.535 1.00 94.94 79 LYS A N 1
ATOM 630 C CA . LYS A 1 79 ? -9.000 -7.683 -8.722 1.00 94.94 79 LYS A CA 1
ATOM 631 C C . LYS A 1 79 ? -9.496 -6.988 -10.001 1.00 94.94 79 LYS A C 1
ATOM 633 O O . LYS A 1 79 ? -8.858 -7.071 -11.045 1.00 94.94 79 LYS A O 1
ATOM 638 N N . ALA A 1 80 ? -10.584 -6.217 -9.899 1.00 93.94 80 ALA A N 1
ATOM 639 C CA . ALA A 1 80 ? -11.112 -5.421 -11.004 1.00 93.94 80 ALA A CA 1
ATOM 640 C C . ALA A 1 80 ? -10.177 -4.271 -11.417 1.00 93.94 80 ALA A C 1
ATOM 642 O O . ALA A 1 80 ? -9.940 -4.082 -12.609 1.00 93.94 80 ALA A O 1
ATOM 643 N N . LYS A 1 81 ? -9.609 -3.520 -10.458 1.00 92.19 81 LYS A N 1
ATOM 644 C CA . LYS A 1 81 ? -8.623 -2.460 -10.744 1.00 92.19 81 LYS A CA 1
ATOM 645 C C . LYS A 1 81 ? -7.404 -3.038 -11.466 1.00 92.19 81 LYS A C 1
ATOM 647 O O . LYS A 1 81 ? -7.010 -2.495 -12.498 1.00 92.19 81 LYS A O 1
ATOM 652 N N . ARG A 1 82 ? -6.883 -4.172 -10.980 1.00 93.19 82 ARG A N 1
ATOM 653 C CA . ARG A 1 82 ? -5.803 -4.923 -11.640 1.00 93.19 82 ARG A CA 1
ATOM 654 C C . ARG A 1 82 ? -6.196 -5.387 -13.041 1.00 93.19 82 ARG A C 1
ATOM 656 O O . ARG A 1 82 ? -5.416 -5.212 -13.965 1.00 93.19 82 ARG A O 1
ATOM 663 N N . GLY A 1 83 ? -7.421 -5.871 -13.247 1.00 94.12 83 GLY A N 1
ATOM 664 C CA . GLY A 1 83 ? -7.939 -6.230 -14.573 1.00 94.12 83 GLY A CA 1
ATOM 665 C C . GLY A 1 83 ? -7.951 -5.067 -15.564 1.00 94.12 83 GLY A C 1
ATOM 666 O O . GLY A 1 83 ? -7.466 -5.200 -16.689 1.00 94.12 83 GLY A O 1
ATOM 667 N N . TYR A 1 84 ? -8.420 -3.890 -15.143 1.00 92.50 84 TYR A N 1
ATOM 668 C CA . TYR A 1 84 ? -8.367 -2.690 -15.981 1.00 92.50 84 TYR A CA 1
ATOM 669 C C . TYR A 1 84 ? -6.930 -2.254 -16.286 1.00 92.50 84 TYR A C 1
ATOM 671 O O . TYR A 1 84 ? -6.624 -1.946 -17.442 1.00 92.50 84 TYR A O 1
ATOM 679 N N . GLN A 1 85 ? -6.038 -2.284 -15.293 1.00 90.69 85 GLN A N 1
ATOM 680 C CA . GLN A 1 85 ? -4.613 -1.990 -15.483 1.00 90.69 85 GLN A CA 1
ATOM 681 C C . GLN A 1 85 ? -3.963 -2.982 -16.454 1.00 90.69 85 GLN A C 1
ATOM 683 O O . GLN A 1 85 ? -3.294 -2.566 -17.397 1.00 90.69 85 GLN A O 1
ATOM 688 N N . LEU A 1 86 ? -4.236 -4.278 -16.291 1.00 91.62 86 LEU A N 1
ATOM 689 C CA . LEU A 1 86 ? -3.744 -5.344 -17.156 1.00 91.62 86 LEU A CA 1
ATOM 690 C C . LEU A 1 86 ? -4.318 -5.251 -18.571 1.00 91.62 86 LEU A C 1
ATOM 692 O O . LEU A 1 86 ? -3.687 -5.725 -19.504 1.00 91.62 86 LEU A O 1
ATOM 696 N N . SER A 1 87 ? -5.487 -4.639 -18.763 1.00 92.12 87 SER A N 1
ATOM 697 C CA . SER A 1 87 ? -6.067 -4.410 -20.093 1.00 92.12 87 SER A CA 1
ATOM 698 C C . SER A 1 87 ? -5.471 -3.215 -20.833 1.00 92.12 87 SER A C 1
ATOM 700 O O . SER A 1 87 ? -5.522 -3.165 -22.062 1.00 92.12 87 SER A O 1
ATOM 702 N N . SER A 1 88 ? -4.811 -2.305 -20.119 1.00 89.69 88 SER A N 1
ATOM 703 C CA . SER A 1 88 ? -4.260 -1.065 -20.668 1.00 89.69 88 SER A CA 1
ATOM 704 C C . SER A 1 88 ? -2.724 -1.093 -20.726 1.00 89.69 88 SER A C 1
ATOM 706 O O . SER A 1 88 ? -2.086 -1.991 -20.167 1.00 89.69 88 SER A O 1
ATOM 708 N N . PRO A 1 89 ? -2.086 -0.158 -21.449 1.00 89.31 89 PRO A N 1
ATOM 709 C CA . PRO A 1 89 ? -0.665 0.117 -21.274 1.00 89.31 89 PRO A CA 1
ATOM 710 C C . PRO A 1 89 ? -0.389 0.614 -19.852 1.00 89.31 89 PRO A C 1
ATOM 712 O O . PRO A 1 89 ? -1.149 1.418 -19.312 1.00 89.31 89 PRO A O 1
ATOM 715 N N . VAL A 1 90 ? 0.711 0.156 -19.256 1.00 86.56 90 VAL A N 1
ATOM 716 C CA . VAL A 1 90 ? 1.151 0.644 -17.945 1.00 86.56 90 VAL A CA 1
ATOM 717 C C . VAL A 1 90 ? 1.652 2.078 -18.096 1.00 86.56 90 VAL A C 1
ATOM 719 O O . VAL A 1 90 ? 2.584 2.337 -18.859 1.00 86.56 90 VAL A O 1
ATOM 722 N N . VAL A 1 91 ? 1.050 2.998 -17.346 1.00 87.75 91 VAL A N 1
ATOM 723 C CA . VAL A 1 91 ? 1.504 4.384 -17.208 1.00 87.75 91 VAL A CA 1
ATOM 724 C C . VAL A 1 91 ? 1.989 4.554 -15.779 1.00 87.75 91 VAL A C 1
ATOM 726 O O . VAL A 1 91 ? 1.211 4.377 -14.845 1.00 87.75 91 VAL A O 1
ATOM 729 N N . LEU A 1 92 ? 3.279 4.852 -15.618 1.00 91.19 92 LEU A N 1
ATOM 730 C CA . LEU A 1 92 ? 3.849 5.121 -14.303 1.00 91.19 92 LEU A CA 1
ATOM 731 C C . LEU A 1 92 ? 3.376 6.485 -13.805 1.00 91.19 92 LEU A C 1
ATOM 733 O O . LEU A 1 92 ? 3.322 7.454 -14.565 1.00 91.19 92 LEU A O 1
ATOM 737 N N . THR A 1 93 ? 3.070 6.550 -12.518 1.00 94.25 93 THR A N 1
ATOM 738 C CA . THR A 1 93 ? 2.775 7.797 -11.824 1.00 94.25 93 THR A CA 1
ATOM 739 C C . THR A 1 93 ? 4.002 8.701 -11.857 1.00 94.25 93 THR A C 1
ATOM 741 O O . THR A 1 93 ? 5.107 8.292 -11.495 1.00 94.25 93 THR A O 1
ATOM 744 N N . ASP A 1 94 ? 3.799 9.960 -12.243 1.00 95.44 94 ASP A N 1
ATOM 745 C CA . ASP A 1 94 ? 4.812 11.002 -12.117 1.00 95.44 94 ASP A CA 1
ATOM 746 C C . ASP A 1 94 ? 4.894 11.458 -10.656 1.00 95.44 94 ASP A C 1
ATOM 748 O O . ASP A 1 94 ? 4.210 12.386 -10.209 1.00 95.44 94 ASP A O 1
ATOM 752 N N . TRP A 1 95 ? 5.702 10.737 -9.884 1.00 96.38 95 TRP A N 1
ATOM 753 C CA . TRP A 1 95 ? 5.854 10.977 -8.454 1.00 96.38 95 TRP A CA 1
ATOM 754 C C . TRP A 1 95 ? 6.487 12.325 -8.136 1.00 96.38 95 TRP A C 1
ATOM 756 O O . TRP A 1 95 ? 6.160 12.900 -7.103 1.00 96.38 95 TRP A O 1
ATOM 766 N N . LEU A 1 96 ? 7.337 12.861 -9.014 1.00 94.31 96 LEU A N 1
ATOM 767 C CA . LEU A 1 96 ? 7.937 14.179 -8.819 1.00 94.31 96 LEU A CA 1
ATOM 768 C C . LEU A 1 96 ? 6.871 15.272 -8.881 1.00 94.31 96 LEU A C 1
ATOM 770 O O . LEU A 1 96 ? 6.779 16.101 -7.973 1.00 94.31 96 LEU A O 1
ATOM 774 N N . ASN A 1 97 ? 6.034 15.249 -9.919 1.00 95.88 97 ASN A N 1
ATOM 775 C CA . ASN A 1 97 ? 4.949 16.214 -10.065 1.00 95.88 97 ASN A CA 1
ATOM 776 C C . ASN A 1 97 ? 3.894 16.033 -8.970 1.00 95.88 97 ASN A C 1
ATOM 778 O O . ASN A 1 97 ? 3.518 17.007 -8.324 1.00 95.88 97 ASN A O 1
ATOM 782 N N . LYS A 1 98 ? 3.499 14.791 -8.676 1.00 96.25 98 LYS A N 1
ATOM 783 C CA . LYS A 1 98 ? 2.551 14.492 -7.594 1.00 96.25 98 LYS A CA 1
ATOM 784 C C . LYS A 1 98 ? 3.047 14.975 -6.229 1.00 96.25 98 LYS A C 1
ATOM 786 O O . LYS A 1 98 ? 2.266 15.516 -5.450 1.00 96.25 98 LYS A O 1
ATOM 791 N N . TRP A 1 99 ? 4.340 14.810 -5.950 1.00 96.00 99 TRP A N 1
ATOM 792 C CA . TRP A 1 99 ? 4.970 15.311 -4.730 1.00 96.00 99 TRP A CA 1
ATOM 793 C C . TRP A 1 99 ? 4.990 16.839 -4.680 1.00 96.00 99 TRP A C 1
ATOM 795 O O . TRP A 1 99 ? 4.645 17.437 -3.662 1.00 96.00 99 TRP A O 1
ATOM 805 N N . ARG A 1 100 ? 5.340 17.491 -5.793 1.00 95.00 100 ARG A N 1
ATOM 806 C CA . ARG A 1 100 ? 5.311 18.953 -5.897 1.00 95.00 100 ARG A CA 1
ATOM 807 C C . ARG A 1 100 ? 3.910 19.509 -5.640 1.00 95.00 100 ARG A C 1
ATOM 809 O O . ARG A 1 100 ? 3.795 20.484 -4.902 1.00 95.00 100 ARG A O 1
ATOM 816 N N . ASP A 1 101 ? 2.883 18.887 -6.211 1.00 94.31 101 ASP A N 1
ATOM 817 C CA . ASP A 1 101 ? 1.486 19.308 -6.065 1.00 94.31 101 ASP A CA 1
ATOM 818 C C . ASP A 1 101 ? 0.968 19.089 -4.634 1.00 94.31 101 ASP A C 1
ATOM 820 O O . ASP A 1 101 ? 0.167 19.872 -4.125 1.00 94.31 101 ASP A O 1
ATOM 824 N N . PHE A 1 102 ? 1.434 18.034 -3.958 1.00 93.62 102 PHE A N 1
ATOM 825 C CA . PHE A 1 102 ? 1.184 17.839 -2.530 1.00 93.62 102 PHE A CA 1
ATOM 826 C C . PHE A 1 102 ? 1.808 18.972 -1.705 1.00 93.62 102 PHE A C 1
ATOM 828 O O . PHE A 1 102 ? 1.106 19.636 -0.947 1.00 93.62 102 PHE A O 1
ATOM 835 N N . LEU A 1 103 ? 3.096 19.262 -1.914 1.00 92.25 103 LEU A N 1
ATOM 836 C CA . LEU A 1 103 ? 3.801 20.316 -1.181 1.00 92.25 103 LEU A CA 1
ATOM 837 C C . LEU A 1 103 ? 3.276 21.730 -1.469 1.00 92.25 103 LEU A C 1
ATOM 839 O O . LEU A 1 103 ? 3.421 22.609 -0.623 1.00 92.25 103 LEU A O 1
ATOM 843 N N . SER A 1 104 ? 2.733 22.000 -2.661 1.00 90.69 104 SER A N 1
ATOM 844 C CA . SER A 1 104 ? 2.119 23.302 -2.947 1.00 90.69 104 SER A CA 1
ATOM 845 C C . SER A 1 104 ? 0.840 23.490 -2.141 1.00 90.69 104 SER A C 1
ATOM 847 O O . SER A 1 104 ? 0.703 24.513 -1.479 1.00 90.69 104 SER A O 1
ATOM 849 N N . LYS A 1 105 ? -0.033 22.476 -2.121 1.00 87.06 105 LYS A N 1
ATOM 850 C CA . LYS A 1 105 ? -1.265 22.493 -1.318 1.00 87.06 105 LYS A CA 1
ATOM 851 C C . LYS A 1 105 ? -0.966 22.603 0.171 1.00 87.06 105 LYS A C 1
ATOM 853 O O . LYS A 1 105 ? -1.556 23.436 0.842 1.00 87.06 105 LYS A O 1
ATOM 858 N N . ASP A 1 106 ? 0.025 21.852 0.647 1.00 84.06 106 ASP A N 1
ATOM 859 C CA . ASP A 1 106 ? 0.453 21.869 2.050 1.00 84.06 106 ASP A CA 1
ATOM 860 C C . ASP A 1 106 ? 0.942 23.250 2.526 1.00 84.06 106 ASP A C 1
ATOM 862 O O . ASP A 1 106 ? 0.864 23.569 3.708 1.00 84.06 106 ASP A O 1
ATOM 866 N N . ARG A 1 107 ? 1.454 24.089 1.613 1.00 82.50 107 ARG A N 1
ATOM 867 C CA . ARG A 1 107 ? 1.855 25.472 1.922 1.00 82.50 107 ARG A CA 1
ATOM 868 C C . ARG A 1 107 ? 0.706 26.477 1.839 1.00 82.50 107 ARG A C 1
ATOM 870 O O . ARG A 1 107 ? 0.782 27.518 2.486 1.00 82.50 107 ARG A O 1
ATOM 877 N N . GLU A 1 108 ? -0.291 26.214 0.998 1.00 77.31 108 GLU A N 1
ATOM 878 C CA . GLU A 1 108 ? -1.438 27.100 0.762 1.00 77.31 108 GLU A CA 1
ATOM 879 C C . GLU A 1 108 ? -2.546 26.903 1.802 1.00 77.31 108 GLU A C 1
ATOM 881 O O . GLU A 1 108 ? -3.186 27.871 2.217 1.00 77.31 108 GLU A O 1
ATOM 886 N N . GLU A 1 109 ? -2.760 25.666 2.246 1.00 69.88 109 GLU A N 1
ATOM 887 C CA . GLU A 1 109 ? -3.701 25.342 3.309 1.00 69.88 109 GLU A CA 1
ATOM 888 C C . GLU A 1 109 ? -3.104 25.771 4.657 1.00 69.88 109 GLU A C 1
ATOM 890 O O . GLU A 1 109 ? -2.086 25.256 5.119 1.00 69.88 109 GLU A O 1
ATOM 895 N N . SER A 1 110 ? -3.729 26.753 5.315 1.00 56.84 110 SER A N 1
ATOM 896 C CA . SER A 1 110 ? -3.402 27.082 6.701 1.00 56.84 110 SER A CA 1
ATOM 897 C C . SER A 1 110 ? -3.561 25.821 7.554 1.00 56.84 110 SER A C 1
ATOM 899 O O . SER A 1 110 ? -4.543 25.105 7.400 1.00 56.84 110 SER A O 1
ATOM 901 N N . ALA A 1 111 ? -2.579 25.561 8.426 1.00 57.91 111 ALA A N 1
ATOM 902 C CA . ALA A 1 111 ? -2.296 24.330 9.184 1.00 57.91 111 ALA A CA 1
ATOM 903 C C . ALA A 1 111 ? -3.421 23.768 10.098 1.00 57.91 111 ALA A C 1
ATOM 905 O O . ALA A 1 111 ? -3.175 23.435 11.256 1.00 57.91 111 ALA A O 1
ATOM 906 N N . VAL A 1 112 ? -4.662 23.682 9.620 1.00 64.81 112 VAL A N 1
ATOM 907 C CA . VAL A 1 112 ? -5.854 23.429 10.436 1.00 64.81 112 VAL A CA 1
ATOM 908 C C . VAL A 1 112 ? -6.306 21.965 10.362 1.00 64.81 112 VAL A C 1
ATOM 910 O O . VAL A 1 112 ? -6.858 21.478 11.345 1.00 64.81 112 VAL A O 1
ATOM 913 N N . ASP A 1 113 ? -6.012 21.222 9.284 1.00 84.56 113 ASP A N 1
ATOM 914 C CA . ASP A 1 113 ? -6.462 19.824 9.137 1.00 84.56 113 ASP A CA 1
ATOM 915 C C . ASP A 1 113 ? -5.313 18.800 9.034 1.00 84.56 113 ASP A C 1
ATOM 917 O O . ASP A 1 113 ? -4.981 18.260 7.975 1.00 84.56 113 ASP A O 1
ATOM 921 N N . PHE A 1 114 ? -4.709 18.497 10.188 1.00 89.12 114 PHE A N 1
ATOM 922 C CA . PHE A 1 114 ? -3.698 17.441 10.324 1.00 89.12 114 PHE A CA 1
ATOM 923 C C . PHE A 1 114 ? -4.227 16.052 9.938 1.00 89.12 114 PHE A C 1
ATOM 925 O O . PHE A 1 114 ? -3.455 15.223 9.460 1.00 89.12 114 PHE A O 1
ATOM 932 N N . ASN A 1 115 ? -5.528 15.788 10.108 1.00 89.88 115 ASN A N 1
ATOM 933 C CA . ASN A 1 115 ? -6.119 14.511 9.724 1.00 89.88 115 ASN A CA 1
ATOM 934 C C . ASN A 1 115 ? -6.165 14.378 8.199 1.00 89.88 115 ASN A C 1
ATOM 936 O O . ASN A 1 115 ? -5.672 13.380 7.679 1.00 89.88 115 ASN A O 1
ATOM 940 N N . ALA A 1 116 ? -6.691 15.364 7.469 1.00 90.00 116 ALA A N 1
ATOM 941 C CA . ALA A 1 116 ? -6.715 15.328 6.004 1.00 90.00 116 ALA A CA 1
ATOM 942 C C . ALA A 1 116 ? -5.304 15.170 5.421 1.00 90.00 116 ALA A C 1
ATOM 944 O O . ALA A 1 116 ? -5.069 14.300 4.577 1.00 90.00 116 ALA A O 1
ATOM 945 N N . LYS A 1 117 ? -4.348 15.935 5.955 1.00 91.88 117 LYS A N 1
ATOM 946 C CA . LYS A 1 117 ? -2.931 15.855 5.595 1.00 91.88 117 LYS A CA 1
ATOM 947 C C . LYS A 1 117 ? -2.344 14.460 5.833 1.00 91.88 117 LYS A C 1
ATOM 949 O O . LYS A 1 117 ? -1.689 13.906 4.949 1.00 91.88 117 LYS A O 1
ATOM 954 N N . PHE A 1 118 ? -2.625 13.859 6.989 1.00 94.19 118 PHE A N 1
ATOM 955 C CA . PHE A 1 118 ? -2.212 12.492 7.311 1.00 94.19 118 PHE A CA 1
ATOM 956 C C . PHE A 1 118 ? -2.812 11.450 6.356 1.00 94.19 118 PHE A C 1
ATOM 958 O O . PHE A 1 118 ? -2.094 10.597 5.839 1.00 94.19 118 PHE A O 1
ATOM 965 N N . HIS A 1 119 ? -4.108 11.538 6.054 1.00 93.88 119 HIS A N 1
ATOM 966 C CA . HIS A 1 119 ? -4.751 10.611 5.118 1.00 93.88 119 HIS A CA 1
ATOM 967 C C . HIS A 1 119 ? -4.187 10.753 3.701 1.00 93.88 119 HIS A C 1
ATOM 969 O O . HIS A 1 119 ? -4.028 9.757 2.994 1.00 93.88 119 HIS A O 1
ATOM 975 N N . GLN A 1 120 ? -3.858 11.977 3.281 1.00 94.50 120 GLN A N 1
ATOM 976 C CA . GLN A 1 120 ? -3.263 12.221 1.974 1.00 94.50 120 GLN A CA 1
ATOM 977 C C . GLN A 1 120 ? -1.859 11.618 1.867 1.00 94.50 120 GLN A C 1
ATOM 979 O O . GLN A 1 120 ? -1.585 10.921 0.888 1.00 94.50 120 GLN A O 1
ATOM 984 N N . ILE A 1 121 ? -0.989 11.838 2.860 1.00 95.75 121 ILE A N 1
ATOM 985 C CA . ILE A 1 121 ? 0.371 11.282 2.831 1.00 95.75 121 ILE A CA 1
ATOM 986 C C . ILE A 1 121 ? 0.363 9.752 2.963 1.00 95.75 121 ILE A C 1
ATOM 988 O O . ILE A 1 121 ? 1.074 9.078 2.219 1.00 95.75 121 ILE A O 1
ATOM 992 N N . LEU A 1 122 ? -0.520 9.189 3.798 1.00 96.62 122 LEU A N 1
ATOM 993 C CA . LEU A 1 122 ? -0.706 7.740 3.914 1.00 96.62 122 LEU A CA 1
ATOM 994 C C . LEU A 1 122 ? -1.168 7.125 2.587 1.00 96.62 122 LEU A C 1
ATOM 996 O O . LEU A 1 122 ? -0.645 6.098 2.155 1.00 96.62 122 LEU A O 1
ATOM 1000 N N . LYS A 1 123 ? -2.111 7.774 1.896 1.00 96.06 123 LYS A N 1
ATOM 1001 C CA . LYS A 1 123 ? -2.549 7.344 0.564 1.00 96.06 123 LYS A CA 1
ATOM 1002 C C . LYS A 1 123 ? -1.400 7.380 -0.446 1.00 96.06 123 LYS A C 1
ATOM 1004 O O . LYS A 1 123 ? -1.274 6.465 -1.255 1.00 96.06 123 LYS A O 1
ATOM 1009 N N . MET A 1 124 ? -0.555 8.411 -0.400 1.00 97.25 124 MET A N 1
ATOM 1010 C CA . MET A 1 124 ? 0.626 8.495 -1.261 1.00 97.25 124 MET A CA 1
ATOM 1011 C C . MET A 1 124 ? 1.632 7.375 -0.966 1.00 97.25 124 MET A C 1
ATOM 1013 O O . MET A 1 124 ? 2.155 6.798 -1.916 1.00 97.25 124 MET A O 1
ATOM 1017 N N . GLU A 1 125 ? 1.857 7.024 0.305 1.00 97.69 125 GLU A N 1
ATOM 1018 C CA . GLU A 1 125 ? 2.687 5.875 0.703 1.00 97.69 125 GLU A CA 1
ATOM 1019 C C . GLU A 1 125 ? 2.139 4.561 0.136 1.00 97.69 125 GLU A C 1
ATOM 1021 O O . GLU A 1 125 ? 2.870 3.828 -0.530 1.00 97.69 125 GLU A O 1
ATOM 1026 N N . GLN A 1 126 ? 0.840 4.301 0.313 1.00 96.19 126 GLN A N 1
ATOM 1027 C CA . GLN A 1 126 ? 0.183 3.096 -0.204 1.00 96.19 126 GLN A CA 1
ATOM 1028 C C . GLN A 1 126 ? 0.256 3.006 -1.731 1.00 96.19 126 GLN A C 1
ATOM 1030 O O . GLN A 1 126 ? 0.586 1.956 -2.273 1.00 96.19 126 GLN A O 1
ATOM 1035 N N . GLU A 1 127 ? -0.020 4.101 -2.441 1.00 96.12 127 GLU A N 1
ATOM 1036 C CA . GLU A 1 127 ? 0.034 4.131 -3.905 1.00 96.12 127 GLU A CA 1
ATOM 1037 C C . GLU A 1 127 ? 1.466 3.953 -4.436 1.00 96.12 127 GLU A C 1
ATOM 1039 O O . GLU A 1 127 ? 1.655 3.293 -5.460 1.00 96.12 127 GLU A O 1
ATOM 1044 N N . LEU A 1 128 ? 2.474 4.508 -3.750 1.00 97.69 128 LEU A N 1
ATOM 1045 C CA . LEU A 1 128 ? 3.881 4.371 -4.134 1.00 97.69 128 LEU A CA 1
ATOM 1046 C C . LEU A 1 128 ? 4.366 2.934 -3.950 1.00 97.69 128 LEU A C 1
ATOM 1048 O O . LEU A 1 128 ? 5.014 2.385 -4.846 1.00 97.69 128 LEU A O 1
ATOM 1052 N N . VAL A 1 129 ? 4.031 2.318 -2.819 1.00 97.12 129 VAL A N 1
ATOM 1053 C CA . VAL A 1 129 ? 4.385 0.926 -2.524 1.00 97.12 129 VAL A CA 1
ATOM 1054 C C . VAL A 1 129 ? 3.650 -0.034 -3.453 1.00 97.12 129 VAL A C 1
ATOM 1056 O O . VAL A 1 129 ? 4.301 -0.863 -4.084 1.00 97.12 129 VAL A O 1
ATOM 1059 N N . GLU A 1 130 ? 2.339 0.136 -3.641 1.00 95.12 130 GLU A N 1
ATOM 1060 C CA . GLU A 1 130 ? 1.532 -0.667 -4.569 1.00 95.12 130 GLU A CA 1
ATOM 1061 C C . GLU A 1 130 ? 2.106 -0.636 -5.990 1.00 95.12 130 GLU A C 1
ATOM 1063 O O . GLU A 1 130 ? 2.323 -1.683 -6.592 1.00 95.12 130 GLU A O 1
ATOM 1068 N N . GLU A 1 131 ? 2.393 0.547 -6.542 1.00 95.06 131 GLU A N 1
ATOM 1069 C CA . GLU A 1 131 ? 2.948 0.653 -7.897 1.00 95.06 131 GLU A CA 1
ATOM 1070 C C . GLU A 1 131 ? 4.336 0.001 -8.000 1.00 95.06 131 GLU A C 1
ATOM 1072 O O . GLU A 1 131 ? 4.675 -0.579 -9.030 1.00 95.06 131 GLU A O 1
ATOM 1077 N N . THR A 1 132 ? 5.131 0.066 -6.930 1.00 96.00 132 THR A N 1
ATOM 1078 C CA . THR A 1 132 ? 6.483 -0.508 -6.894 1.00 96.00 132 THR A CA 1
ATOM 1079 C C . THR A 1 132 ? 6.463 -2.034 -6.790 1.00 96.00 132 THR A C 1
ATOM 1081 O O . THR A 1 132 ? 7.296 -2.686 -7.415 1.00 96.00 132 THR A O 1
ATOM 1084 N N . LEU A 1 133 ? 5.527 -2.605 -6.024 1.00 94.56 133 LEU A N 1
ATOM 1085 C CA . LEU A 1 133 ? 5.444 -4.048 -5.766 1.00 94.56 133 LEU A CA 1
ATOM 1086 C C . LEU A 1 133 ? 4.574 -4.804 -6.784 1.00 94.56 133 LEU A C 1
ATOM 1088 O O . LEU A 1 133 ? 4.835 -5.974 -7.056 1.00 94.56 133 LEU A O 1
ATOM 1092 N N . SER A 1 134 ? 3.553 -4.161 -7.360 1.00 90.50 134 SER A N 1
ATOM 1093 C CA . SER A 1 134 ? 2.626 -4.810 -8.306 1.00 90.50 134 SER A CA 1
ATOM 1094 C C . SER A 1 134 ? 3.154 -4.889 -9.741 1.00 90.50 134 SER A C 1
ATOM 1096 O O . SER A 1 134 ? 2.666 -5.700 -10.534 1.00 90.50 134 SER A O 1
ATOM 1098 N N . LEU A 1 135 ? 4.143 -4.061 -10.093 1.00 90.06 135 LEU A N 1
ATOM 1099 C CA . LEU A 1 135 ? 4.754 -4.039 -11.418 1.00 90.06 135 LEU A CA 1
ATOM 1100 C C . LEU A 1 135 ? 6.037 -4.881 -11.457 1.00 90.06 135 LEU A C 1
ATOM 1102 O O . LEU A 1 135 ? 6.795 -4.904 -10.487 1.00 90.06 135 LEU A O 1
ATOM 1106 N N . PRO A 1 136 ? 6.354 -5.521 -12.599 1.00 89.44 136 PRO A N 1
ATOM 1107 C CA . PRO A 1 136 ? 7.647 -6.167 -12.783 1.00 89.44 136 PRO A CA 1
ATOM 1108 C C . PRO A 1 136 ? 8.798 -5.193 -12.509 1.00 89.44 136 PRO A C 1
ATOM 1110 O O . PRO A 1 136 ? 8.814 -4.081 -13.043 1.00 89.44 136 PRO A O 1
ATOM 1113 N N . SER A 1 137 ? 9.807 -5.624 -11.748 1.00 91.56 137 SER A N 1
ATOM 1114 C CA . SER A 1 137 ? 10.952 -4.772 -11.386 1.00 91.56 137 SER A CA 1
ATOM 1115 C C . SER A 1 137 ? 11.664 -4.175 -12.609 1.00 91.56 137 SER A C 1
ATOM 1117 O O . SER A 1 137 ? 12.250 -3.090 -12.531 1.00 91.56 137 SER A O 1
ATOM 1119 N N . SER A 1 138 ? 11.557 -4.834 -13.769 1.00 91.38 138 SER A N 1
ATOM 1120 C CA . SER A 1 138 ? 12.027 -4.355 -15.068 1.00 91.38 138 SER A CA 1
ATOM 1121 C C . SER A 1 138 ? 11.549 -2.948 -15.418 1.00 91.38 138 SER A C 1
ATOM 1123 O O . SER A 1 138 ? 12.309 -2.202 -16.033 1.00 91.38 138 SER A O 1
ATOM 1125 N N . PHE A 1 139 ? 10.350 -2.540 -14.996 1.00 91.06 139 PHE A N 1
ATOM 1126 C CA . PHE A 1 139 ? 9.853 -1.182 -15.238 1.00 91.06 139 PHE A CA 1
ATOM 1127 C C . PHE A 1 139 ? 10.747 -0.098 -14.631 1.00 91.06 139 PHE A C 1
ATOM 1129 O O . PHE A 1 139 ? 10.801 1.011 -15.165 1.00 91.06 139 PHE A O 1
ATOM 1136 N N . PHE A 1 140 ? 11.468 -0.429 -13.560 1.00 93.88 140 PHE A N 1
ATOM 1137 C CA . PHE A 1 140 ? 12.273 0.513 -12.794 1.00 93.88 140 PHE A CA 1
ATOM 1138 C C . PHE A 1 140 ? 13.771 0.366 -13.059 1.00 93.88 140 PHE A C 1
ATOM 1140 O O . PHE A 1 140 ? 14.473 1.372 -13.069 1.00 93.88 140 PHE A O 1
ATOM 1147 N N . HIS A 1 141 ? 14.270 -0.853 -13.311 1.00 93.38 141 HIS A N 1
ATOM 1148 C CA . HIS A 1 141 ? 15.717 -1.096 -13.392 1.00 93.38 141 HIS A CA 1
ATOM 1149 C C . HIS A 1 141 ? 16.327 -1.068 -14.809 1.00 93.38 141 HIS A C 1
ATOM 1151 O O . HIS A 1 141 ? 17.551 -1.138 -14.942 1.00 93.38 141 HIS A O 1
ATOM 1157 N N . HIS A 1 142 ? 15.517 -0.990 -15.874 1.00 89.75 142 HIS A N 1
ATOM 1158 C CA . HIS A 1 142 ? 16.035 -0.901 -17.255 1.00 89.75 142 HIS A CA 1
ATOM 1159 C C . HIS A 1 142 ? 16.670 0.456 -17.574 1.00 89.75 142 HIS A C 1
ATOM 1161 O O . HIS A 1 142 ? 17.483 0.555 -18.488 1.00 89.75 142 HIS A O 1
ATOM 1167 N N . ASP A 1 143 ? 16.300 1.490 -16.824 1.00 90.44 143 ASP A N 1
ATOM 1168 C CA . ASP A 1 143 ? 16.745 2.861 -17.019 1.00 90.44 143 ASP A CA 1
ATOM 1169 C C . ASP A 1 143 ? 17.265 3.398 -15.684 1.00 90.44 143 ASP A C 1
ATOM 1171 O O . ASP A 1 143 ? 16.595 3.302 -14.653 1.00 90.44 143 ASP A O 1
ATOM 1175 N N . PHE A 1 144 ? 18.477 3.951 -15.714 1.00 93.62 144 PHE A N 1
ATOM 1176 C CA . PHE A 1 144 ? 19.106 4.556 -14.548 1.00 93.62 144 PHE A CA 1
ATOM 1177 C C . PHE A 1 144 ? 18.226 5.655 -13.944 1.00 93.62 144 PHE A C 1
ATOM 1179 O O . PHE A 1 144 ? 18.032 5.674 -12.729 1.00 93.62 144 PHE A O 1
ATOM 1186 N N . MET A 1 145 ? 17.643 6.523 -14.777 1.00 94.00 145 MET A N 1
ATOM 1187 C CA . MET A 1 145 ? 16.807 7.624 -14.295 1.00 94.00 145 MET A CA 1
ATOM 1188 C C . MET A 1 145 ? 15.529 7.112 -13.644 1.00 94.00 145 MET A C 1
ATOM 1190 O O . MET A 1 145 ? 15.171 7.597 -12.578 1.00 94.00 145 MET A O 1
ATOM 1194 N N . LYS A 1 146 ? 14.909 6.053 -14.176 1.00 94.19 146 LYS A N 1
ATOM 1195 C CA . LYS A 1 146 ? 13.732 5.439 -13.538 1.00 94.19 146 LYS A CA 1
ATOM 1196 C C . LYS A 1 146 ? 14.043 4.847 -12.168 1.00 94.19 146 LYS A C 1
ATOM 1198 O O . LYS A 1 146 ? 13.210 4.924 -11.267 1.00 94.19 146 LYS A O 1
ATOM 1203 N N . THR A 1 147 ? 15.234 4.272 -11.993 1.00 97.06 147 THR A N 1
ATOM 1204 C CA . THR A 1 147 ? 15.679 3.802 -10.674 1.00 97.06 147 THR A CA 1
ATOM 1205 C C . THR A 1 147 ? 15.865 4.980 -9.716 1.00 97.06 147 THR A C 1
ATOM 1207 O O . THR A 1 147 ? 15.354 4.934 -8.597 1.00 97.06 147 THR A O 1
ATOM 1210 N N . VAL A 1 148 ? 16.531 6.053 -10.161 1.00 96.88 148 VAL A N 1
ATOM 1211 C CA . VAL A 1 148 ? 16.741 7.268 -9.353 1.00 96.88 148 VAL A CA 1
ATOM 1212 C C . VAL A 1 148 ? 15.416 7.923 -8.969 1.00 96.88 148 VAL A C 1
ATOM 1214 O O . VAL A 1 148 ? 15.211 8.224 -7.798 1.00 96.88 148 VAL A O 1
ATOM 1217 N N . GLU A 1 149 ? 14.498 8.106 -9.916 1.00 96.12 149 GLU A N 1
ATOM 1218 C CA . GLU A 1 149 ? 13.166 8.672 -9.677 1.00 96.12 149 GLU A CA 1
ATOM 1219 C C . GLU A 1 149 ? 12.378 7.839 -8.666 1.00 96.12 149 GLU A C 1
ATOM 1221 O O . GLU A 1 149 ? 11.766 8.388 -7.751 1.00 96.12 149 GLU A O 1
ATOM 1226 N N . ARG A 1 150 ? 12.428 6.506 -8.793 1.00 97.62 150 ARG A N 1
ATOM 1227 C CA . ARG A 1 150 ? 11.723 5.594 -7.890 1.00 97.62 150 ARG A CA 1
ATOM 1228 C C . ARG A 1 150 ? 12.260 5.680 -6.466 1.00 97.62 150 ARG A C 1
ATOM 1230 O O . ARG A 1 150 ? 11.480 5.892 -5.542 1.00 97.62 150 ARG A O 1
ATOM 1237 N N . VAL A 1 151 ? 13.573 5.546 -6.279 1.00 98.06 151 VAL A N 1
ATOM 1238 C CA . VAL A 1 151 ? 14.196 5.655 -4.948 1.00 98.06 151 VAL A CA 1
ATOM 1239 C C . VAL A 1 151 ? 14.017 7.071 -4.384 1.00 98.06 151 VAL A C 1
ATOM 1241 O O . VAL A 1 151 ? 13.730 7.233 -3.200 1.00 98.06 151 VAL A O 1
ATOM 1244 N N . GLY A 1 152 ? 14.106 8.097 -5.234 1.00 98.12 152 GLY A N 1
ATOM 1245 C CA . GLY A 1 152 ? 13.874 9.494 -4.872 1.00 98.12 152 GLY A CA 1
ATOM 1246 C C . GLY A 1 152 ? 12.448 9.769 -4.389 1.00 98.12 152 GLY A C 1
ATOM 1247 O O . GLY A 1 152 ? 12.267 10.520 -3.434 1.00 98.12 152 GLY A O 1
ATOM 1248 N N . ALA A 1 153 ? 11.434 9.125 -4.976 1.00 98.44 153 ALA A N 1
ATOM 1249 C CA . ALA A 1 153 ? 10.051 9.227 -4.506 1.00 98.44 153 ALA A CA 1
ATOM 1250 C C . ALA A 1 153 ? 9.895 8.699 -3.069 1.00 98.44 153 ALA A C 1
ATOM 1252 O O . ALA A 1 153 ? 9.262 9.351 -2.238 1.00 98.44 153 ALA A O 1
ATOM 1253 N N . PHE A 1 154 ? 10.530 7.564 -2.754 1.00 98.69 154 PHE A N 1
ATOM 1254 C CA . PHE A 1 154 ? 10.560 7.030 -1.391 1.00 98.69 154 PHE A CA 1
ATOM 1255 C C . PHE A 1 154 ? 11.338 7.935 -0.436 1.00 98.69 154 PHE A C 1
ATOM 1257 O O . PHE A 1 154 ? 10.884 8.178 0.679 1.00 98.69 154 PHE A O 1
ATOM 1264 N N . PHE A 1 155 ? 12.473 8.487 -0.872 1.00 98.69 155 PHE A N 1
ATOM 1265 C CA . PHE A 1 155 ? 13.227 9.445 -0.065 1.00 98.69 155 PHE A CA 1
ATOM 1266 C C . PHE A 1 155 ? 12.378 10.663 0.299 1.00 98.69 155 PHE A C 1
ATOM 1268 O O . PHE A 1 155 ? 12.289 10.999 1.474 1.00 98.69 155 PHE A O 1
ATOM 1275 N N . ASN A 1 156 ? 11.706 11.273 -0.679 1.00 98.44 156 ASN A N 1
ATOM 1276 C CA . ASN A 1 156 ? 10.835 12.424 -0.446 1.00 98.44 156 ASN A CA 1
ATOM 1277 C C . ASN A 1 156 ? 9.744 12.113 0.587 1.00 98.44 156 ASN A C 1
ATOM 1279 O O . ASN A 1 156 ? 9.529 12.904 1.501 1.00 98.44 156 ASN A O 1
ATOM 1283 N N . LEU A 1 157 ? 9.105 10.945 0.474 1.00 98.38 157 LEU A N 1
ATOM 1284 C CA . LEU A 1 157 ? 8.065 10.492 1.397 1.00 98.38 157 LEU A CA 1
ATOM 1285 C C . LEU A 1 157 ? 8.583 10.329 2.837 1.00 98.38 157 LEU A C 1
ATOM 1287 O O . LEU A 1 157 ? 8.019 10.903 3.768 1.00 98.38 157 LEU A O 1
ATOM 1291 N N . TYR A 1 158 ? 9.654 9.559 3.037 1.00 98.38 158 TYR A N 1
ATOM 1292 C CA . TYR A 1 158 ? 10.158 9.267 4.385 1.00 98.38 158 TYR A CA 1
ATOM 1293 C C . TYR A 1 158 ? 10.890 10.449 5.019 1.00 98.38 158 TYR A C 1
ATOM 1295 O O . TYR A 1 158 ? 10.815 10.638 6.235 1.00 98.38 158 TYR A O 1
ATOM 1303 N N . HIS A 1 159 ? 11.534 11.284 4.203 1.00 98.06 159 HIS A N 1
ATOM 1304 C CA . HIS A 1 159 ? 12.094 12.551 4.657 1.00 98.06 159 HIS A CA 1
ATOM 1305 C C . HIS A 1 159 ? 10.988 13.513 5.098 1.00 98.06 159 HIS A C 1
ATOM 1307 O O . HIS A 1 159 ? 11.119 14.164 6.126 1.00 98.06 159 HIS A O 1
ATOM 1313 N N . TYR A 1 160 ? 9.854 13.548 4.394 1.00 97.31 160 TYR A N 1
ATOM 1314 C CA . TYR A 1 160 ? 8.722 14.372 4.803 1.00 97.31 160 TYR A CA 1
ATOM 1315 C C . TYR A 1 160 ? 8.162 13.990 6.167 1.00 97.31 160 TYR A C 1
ATOM 1317 O O . TYR A 1 160 ? 7.940 14.871 6.994 1.00 97.31 160 TYR A O 1
ATOM 1325 N N . TYR A 1 161 ? 7.952 12.696 6.418 1.00 97.00 161 TYR A N 1
ATOM 1326 C CA . TYR A 1 161 ? 7.544 12.229 7.742 1.00 97.00 161 TYR A CA 1
ATOM 1327 C C . TYR A 1 161 ? 8.555 12.621 8.827 1.00 97.00 161 TYR A C 1
ATOM 1329 O O . TYR A 1 161 ? 8.153 12.963 9.937 1.00 97.00 161 TYR A O 1
ATOM 1337 N N . ASP A 1 162 ? 9.852 12.599 8.509 1.00 97.25 162 ASP A N 1
ATOM 1338 C CA . ASP A 1 162 ? 10.919 12.962 9.446 1.00 97.25 162 ASP A CA 1
ATOM 1339 C C . ASP A 1 162 ? 10.956 14.468 9.759 1.00 97.25 162 ASP A C 1
ATOM 1341 O O . ASP A 1 162 ? 11.127 14.855 10.913 1.00 97.25 162 ASP A O 1
ATOM 1345 N N . GLU A 1 163 ? 10.704 15.320 8.767 1.00 96.25 163 GLU A N 1
ATOM 1346 C CA . GLU A 1 163 ? 10.588 16.774 8.955 1.00 96.25 163 GLU A CA 1
ATOM 1347 C C . GLU A 1 163 ? 9.253 17.176 9.614 1.00 96.25 163 GLU A C 1
ATOM 1349 O O . GLU A 1 163 ? 9.147 18.230 10.239 1.00 96.25 163 GLU A O 1
ATOM 1354 N N . ASN A 1 164 ? 8.219 16.333 9.506 1.00 94.31 164 ASN A N 1
ATOM 1355 C CA . ASN A 1 164 ? 6.861 16.614 9.980 1.00 94.31 164 ASN A CA 1
ATOM 1356 C C . ASN A 1 164 ? 6.419 15.669 11.109 1.00 94.31 164 ASN A C 1
ATOM 1358 O O . ASN A 1 164 ? 5.254 15.280 11.162 1.00 94.31 164 ASN A O 1
ATOM 1362 N N . LYS A 1 165 ? 7.308 15.326 12.051 1.00 94.75 165 LYS A N 1
ATOM 1363 C CA . LYS A 1 165 ? 7.004 14.426 13.194 1.00 94.75 165 LYS A CA 1
ATOM 1364 C C . LYS A 1 165 ? 5.770 14.849 13.996 1.00 94.75 165 LYS A C 1
ATOM 1366 O O . LYS A 1 165 ? 4.963 14.004 14.380 1.00 94.75 165 LYS A O 1
ATOM 1371 N N . MET A 1 166 ? 5.574 16.163 14.141 1.00 92.62 166 MET A N 1
ATOM 1372 C CA . MET A 1 166 ? 4.395 16.765 14.776 1.00 92.62 166 MET A CA 1
ATOM 1373 C C . MET A 1 166 ? 3.070 16.321 14.135 1.00 92.62 166 MET A C 1
ATOM 1375 O O . MET A 1 166 ? 2.037 16.372 14.792 1.00 92.62 166 MET A O 1
ATOM 1379 N N . LEU A 1 167 ? 3.063 15.892 12.866 1.00 93.31 167 LEU A N 1
ATOM 1380 C CA . LEU A 1 167 ? 1.859 15.394 12.198 1.00 93.31 167 LEU A CA 1
ATOM 1381 C C . LEU A 1 167 ? 1.261 14.205 12.957 1.00 93.31 167 LEU A C 1
ATOM 1383 O O . LEU A 1 167 ? 0.058 14.195 13.204 1.00 93.31 167 LEU A O 1
ATOM 1387 N N . PHE A 1 168 ? 2.088 13.236 13.365 1.00 93.94 168 PHE A N 1
ATOM 1388 C CA . PHE A 1 168 ? 1.610 12.076 14.120 1.00 93.94 168 PHE A CA 1
ATOM 1389 C C . PHE A 1 168 ? 1.102 12.477 15.502 1.00 93.94 168 PHE A C 1
ATOM 1391 O O . PHE A 1 168 ? 0.034 12.024 15.905 1.00 93.94 168 PHE A O 1
ATOM 1398 N N . GLU A 1 169 ? 1.814 13.370 16.192 1.00 92.62 169 GLU A N 1
ATOM 1399 C CA . GLU A 1 169 ? 1.402 13.895 17.498 1.00 92.62 169 GLU A CA 1
ATOM 1400 C C . GLU A 1 169 ? 0.026 14.564 17.424 1.00 92.62 169 GLU A C 1
ATOM 1402 O O . GLU A 1 169 ? -0.873 14.223 18.187 1.00 92.62 169 GLU A O 1
ATOM 1407 N N . ARG A 1 170 ? -0.185 15.450 16.445 1.00 92.31 170 ARG A N 1
ATOM 1408 C CA . ARG A 1 170 ? -1.459 16.161 16.268 1.00 92.31 170 ARG A CA 1
ATOM 1409 C C . ARG A 1 170 ? -2.612 15.240 15.893 1.00 92.31 170 ARG A C 1
ATOM 1411 O O . ARG A 1 170 ? -3.727 15.435 16.374 1.00 92.31 170 ARG A O 1
ATOM 1418 N N . VAL A 1 171 ? -2.367 14.242 15.045 1.00 91.88 171 VAL A N 1
ATOM 1419 C CA . VAL A 1 171 ? -3.387 13.238 14.705 1.00 91.88 171 VAL A CA 1
ATOM 1420 C C . VAL A 1 171 ? -3.750 12.415 15.938 1.00 91.88 171 VAL A C 1
ATOM 1422 O O . VAL A 1 171 ? -4.932 12.194 16.189 1.00 91.88 171 VAL A O 1
ATOM 1425 N N . LEU A 1 172 ? -2.763 12.018 16.741 1.00 91.31 172 LEU A N 1
ATOM 1426 C CA . LEU A 1 172 ? -2.976 11.271 17.979 1.00 91.31 172 LEU A CA 1
ATOM 1427 C C . LEU A 1 172 ? -3.739 12.065 19.037 1.00 91.31 172 LEU A C 1
ATOM 1429 O O . LEU A 1 172 ? -4.678 11.532 19.625 1.00 91.31 172 LEU A O 1
ATOM 1433 N N . GLU A 1 173 ? -3.398 13.341 19.239 1.00 89.62 173 GLU A N 1
ATOM 1434 C CA . GLU A 1 173 ? -4.128 14.248 20.137 1.00 89.62 173 GLU A CA 1
ATOM 1435 C C . GLU A 1 173 ? -5.627 14.280 19.794 1.00 89.62 173 GLU A C 1
ATOM 1437 O O . GLU A 1 173 ? -6.478 14.197 20.680 1.00 89.62 173 GLU A O 1
ATOM 1442 N N . GLN A 1 174 ? -5.962 14.320 18.499 1.00 87.00 174 GLN A N 1
ATOM 1443 C CA . GLN A 1 174 ? -7.347 14.327 18.008 1.00 87.00 174 GLN A CA 1
ATOM 1444 C C . GLN A 1 174 ? -8.055 12.966 18.126 1.00 87.00 174 GLN A C 1
ATOM 1446 O O . GLN A 1 174 ? -9.269 12.886 17.932 1.00 87.00 174 GLN A O 1
ATOM 1451 N N . LYS A 1 175 ? -7.320 11.893 18.436 1.00 85.19 175 LYS A N 1
ATOM 1452 C CA . LYS A 1 175 ? -7.825 10.518 18.577 1.00 85.19 175 LYS A CA 1
ATOM 1453 C C . LYS A 1 175 ? -7.678 9.987 20.009 1.00 85.19 175 LYS A C 1
ATOM 1455 O O . LYS A 1 175 ? -7.797 8.781 20.224 1.00 85.19 175 LYS A O 1
ATOM 1460 N N . SER A 1 176 ? -7.422 10.868 20.980 1.00 78.50 176 SER A N 1
ATOM 1461 C CA . SER A 1 176 ? -7.246 10.500 22.388 1.00 78.50 176 SER A CA 1
ATOM 1462 C C . SER A 1 176 ? -8.423 9.660 22.902 1.00 78.50 176 SER A C 1
ATOM 1464 O O . SER A 1 176 ? -9.587 10.009 22.700 1.00 78.50 176 SER A O 1
ATOM 1466 N N . GLY A 1 177 ? -8.117 8.530 23.547 1.00 77.62 177 GLY A N 1
ATOM 1467 C CA . GLY A 1 177 ? -9.115 7.592 24.069 1.00 77.62 177 GLY A CA 1
ATOM 1468 C C . GLY A 1 177 ? -9.680 6.594 23.050 1.00 77.62 177 GLY A C 1
ATOM 1469 O O . GLY A 1 177 ? -10.579 5.833 23.405 1.00 77.62 177 GLY A O 1
ATOM 1470 N N . ASN A 1 178 ? -9.181 6.559 21.807 1.00 82.44 178 ASN A N 1
ATOM 1471 C CA . ASN A 1 178 ? -9.543 5.513 20.850 1.00 82.44 178 ASN A CA 1
ATOM 1472 C C . ASN A 1 178 ? -8.907 4.167 21.263 1.00 82.44 178 ASN A C 1
ATOM 1474 O O . ASN A 1 178 ? -7.683 4.050 21.209 1.00 82.44 178 ASN A O 1
ATOM 1478 N N . PRO A 1 179 ? -9.700 3.133 21.608 1.00 79.38 179 PRO A N 1
ATOM 1479 C CA . PRO A 1 179 ? -9.183 1.856 22.111 1.00 79.38 179 PRO A CA 1
ATOM 1480 C C . PRO A 1 179 ? -8.408 1.040 21.065 1.00 79.38 179 PRO A C 1
ATOM 1482 O O . PRO A 1 179 ? -7.799 0.033 21.408 1.00 79.38 179 PRO A O 1
ATOM 1485 N N . ILE A 1 180 ? -8.454 1.440 19.790 1.00 84.00 180 ILE A N 1
ATOM 1486 C CA . ILE A 1 180 ? -7.702 0.806 18.699 1.00 84.00 180 ILE A CA 1
ATOM 1487 C C . ILE A 1 180 ? -6.232 1.273 18.691 1.00 84.00 180 ILE A C 1
ATOM 1489 O O . ILE A 1 180 ? -5.383 0.621 18.087 1.00 84.00 180 ILE A O 1
ATOM 1493 N N . ILE A 1 181 ? -5.923 2.404 19.329 1.00 86.69 181 ILE A N 1
ATOM 1494 C CA . ILE A 1 181 ? -4.600 3.028 19.306 1.00 86.69 181 ILE A CA 1
ATOM 1495 C C . ILE A 1 181 ? -3.828 2.625 20.568 1.00 86.69 181 ILE A C 1
ATOM 1497 O O . ILE A 1 181 ? -4.293 2.853 21.679 1.00 86.69 181 ILE A O 1
ATOM 1501 N N . GLU A 1 182 ? -2.648 2.031 20.387 1.00 85.88 182 GLU A N 1
ATOM 1502 C CA . GLU A 1 182 ? -1.748 1.637 21.480 1.00 85.88 182 GLU A CA 1
ATOM 1503 C C . GLU A 1 182 ? -1.019 2.848 22.080 1.00 85.88 182 GLU A C 1
ATOM 1505 O O . GLU A 1 182 ? -0.684 3.795 21.366 1.00 85.88 182 GLU A O 1
ATOM 1510 N N . ASP A 1 183 ? -0.725 2.801 23.383 1.00 85.94 183 ASP A N 1
ATOM 1511 C CA . ASP A 1 183 ? -0.100 3.914 24.114 1.00 85.94 183 ASP A CA 1
ATOM 1512 C C . ASP A 1 183 ? 1.300 4.279 23.584 1.00 85.94 183 ASP A C 1
ATOM 1514 O O . ASP A 1 183 ? 1.715 5.438 23.633 1.00 85.94 183 ASP A O 1
ATOM 1518 N N . ASP A 1 184 ? 2.036 3.307 23.046 1.00 89.62 184 ASP A N 1
ATOM 1519 C CA . ASP A 1 184 ? 3.396 3.460 22.527 1.00 89.62 184 ASP A CA 1
ATOM 1520 C C . ASP A 1 184 ? 3.45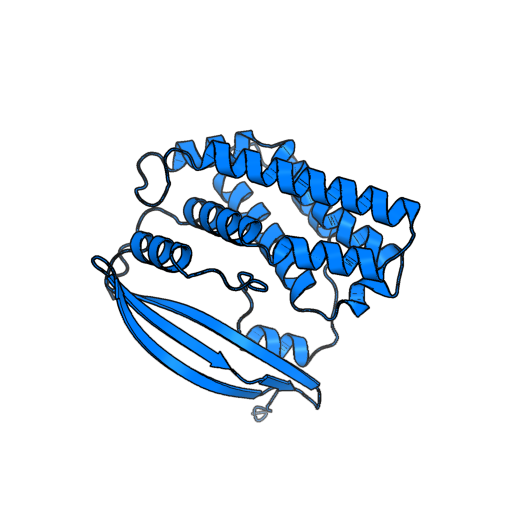9 3.564 20.990 1.00 89.62 184 ASP A C 1
ATOM 1522 O O . ASP A 1 184 ? 4.536 3.514 20.389 1.00 89.62 184 ASP A O 1
ATOM 1526 N N . VAL A 1 185 ? 2.320 3.796 20.331 1.00 92.25 185 VAL A N 1
ATOM 1527 C CA . VAL A 1 185 ? 2.246 3.917 18.867 1.00 92.25 185 VAL A CA 1
ATOM 1528 C C . VAL A 1 185 ? 3.125 5.046 18.315 1.00 92.25 185 VAL A C 1
ATOM 1530 O O . VAL A 1 185 ? 3.745 4.880 17.265 1.00 92.25 185 VAL A O 1
ATOM 1533 N N . LEU A 1 186 ? 3.208 6.189 19.009 1.00 94.38 186 LEU A N 1
ATOM 1534 C CA . LEU A 1 186 ? 3.982 7.349 18.559 1.00 94.38 186 LEU A CA 1
ATOM 1535 C C . LEU A 1 186 ? 5.484 7.046 18.500 1.00 94.38 186 LEU A C 1
ATOM 1537 O O . LEU A 1 186 ? 6.050 7.174 17.411 1.00 94.38 186 LEU A O 1
ATOM 1541 N N . PRO A 1 187 ? 6.150 6.635 19.602 1.00 96.19 187 PRO A N 1
ATOM 1542 C CA . PRO A 1 187 ? 7.573 6.320 19.545 1.00 96.19 187 PRO A CA 1
ATOM 1543 C C . PRO A 1 187 ? 7.876 5.212 18.527 1.00 96.19 187 PRO A C 1
ATOM 1545 O O . PRO A 1 187 ? 8.833 5.356 17.769 1.00 96.19 187 PRO A O 1
ATOM 1548 N N . GLN A 1 188 ? 7.024 4.186 18.406 1.00 95.88 188 GLN A N 1
ATOM 1549 C CA . GLN A 1 188 ? 7.210 3.127 17.405 1.00 95.88 188 GLN A CA 1
ATOM 1550 C C . GLN A 1 188 ? 7.073 3.635 15.950 1.00 95.88 188 GLN A C 1
ATOM 1552 O O . GLN A 1 188 ? 7.818 3.219 15.055 1.00 95.88 188 GLN A O 1
ATOM 1557 N N . LEU A 1 189 ? 6.140 4.552 15.668 1.00 96.62 189 LEU A N 1
ATOM 1558 C CA . LEU A 1 189 ? 6.000 5.151 14.334 1.00 96.62 189 LEU A CA 1
ATOM 1559 C C . LEU A 1 189 ? 7.173 6.067 13.979 1.00 96.62 189 LEU A C 1
ATOM 1561 O O . LEU A 1 189 ? 7.631 6.042 12.833 1.00 96.62 189 LEU A O 1
ATOM 1565 N N . LEU A 1 190 ? 7.673 6.842 14.943 1.00 97.25 190 LEU A N 1
ATOM 1566 C CA . LEU A 1 190 ? 8.844 7.700 14.759 1.00 97.25 190 LEU A CA 1
ATOM 1567 C C . LEU A 1 190 ? 10.118 6.871 14.532 1.00 97.25 190 LEU A C 1
ATOM 1569 O O . LEU A 1 190 ? 10.870 7.150 13.597 1.00 97.25 190 LEU A O 1
ATOM 1573 N N . GLU A 1 191 ? 10.327 5.820 15.326 1.00 97.94 191 GLU A N 1
ATOM 1574 C CA . GLU A 1 191 ? 11.464 4.903 15.186 1.00 97.94 191 GLU A CA 1
ATOM 1575 C C . GLU A 1 191 ? 11.430 4.142 13.856 1.00 97.94 191 GLU A C 1
ATOM 1577 O O . GLU A 1 191 ? 12.430 4.101 13.128 1.00 97.94 191 GLU A O 1
ATOM 1582 N N . SER A 1 192 ? 10.269 3.585 13.489 1.00 97.38 192 SER A N 1
ATOM 1583 C CA . SER A 1 192 ? 10.122 2.915 12.194 1.00 97.38 192 SER A CA 1
ATOM 1584 C C . SER A 1 192 ? 10.376 3.893 11.047 1.00 97.38 192 SER A C 1
ATOM 1586 O O . SER A 1 192 ? 11.108 3.553 10.121 1.00 97.38 192 SER A O 1
ATOM 1588 N N . ASN A 1 193 ? 9.864 5.129 11.121 1.00 97.94 193 ASN A N 1
ATOM 1589 C CA . ASN A 1 193 ? 10.110 6.139 10.093 1.00 97.94 193 ASN A CA 1
ATOM 1590 C C . ASN A 1 193 ? 11.604 6.421 9.902 1.00 97.94 193 ASN A C 1
ATOM 1592 O O . ASN A 1 193 ? 12.087 6.433 8.770 1.00 97.94 193 ASN A O 1
ATOM 1596 N N . GLN A 1 194 ? 12.332 6.610 11.006 1.00 98.19 194 GLN A N 1
ATOM 1597 C CA . GLN A 1 194 ? 13.776 6.832 10.971 1.00 98.19 194 GLN A CA 1
ATOM 1598 C C . GLN A 1 194 ? 14.507 5.635 10.356 1.00 98.19 194 GLN A C 1
ATOM 1600 O O . GLN A 1 194 ? 15.416 5.821 9.547 1.00 98.19 194 GLN A O 1
ATOM 1605 N N . THR A 1 195 ? 14.087 4.414 10.697 1.00 98.50 195 THR A N 1
ATOM 1606 C CA . THR A 1 195 ? 14.639 3.186 10.113 1.00 98.50 195 THR A CA 1
ATOM 1607 C C . THR A 1 195 ? 14.456 3.162 8.594 1.00 98.50 195 THR A C 1
ATOM 1609 O O . THR A 1 195 ? 15.441 3.019 7.873 1.00 98.50 195 THR A O 1
ATOM 1612 N N . PHE A 1 196 ? 13.239 3.388 8.081 1.00 98.56 196 PHE A N 1
ATOM 1613 C CA . PHE A 1 196 ? 12.991 3.421 6.631 1.00 98.56 196 PHE A CA 1
ATOM 1614 C C . PHE A 1 196 ? 13.763 4.545 5.930 1.00 98.56 196 PHE A C 1
ATOM 1616 O O . PHE A 1 196 ? 14.346 4.311 4.871 1.00 98.56 196 PHE A O 1
ATOM 1623 N N . LEU A 1 197 ? 13.828 5.744 6.520 1.00 98.75 197 LEU A N 1
ATOM 1624 C CA . LEU A 1 197 ? 14.609 6.850 5.963 1.00 98.75 197 LEU A CA 1
ATOM 1625 C C . LEU A 1 197 ? 16.099 6.490 5.855 1.00 98.75 197 LEU A C 1
ATOM 1627 O O . LEU A 1 197 ? 16.714 6.735 4.816 1.00 98.75 197 LEU A O 1
ATOM 1631 N N . ASN A 1 198 ? 16.668 5.871 6.891 1.00 98.75 198 ASN A N 1
ATOM 1632 C CA . ASN A 1 198 ? 18.066 5.438 6.900 1.00 98.75 198 ASN A CA 1
ATOM 1633 C C . ASN A 1 198 ? 18.336 4.361 5.836 1.00 98.75 198 ASN A C 1
ATOM 1635 O O . ASN A 1 198 ? 19.323 4.465 5.105 1.00 98.75 198 ASN A O 1
ATOM 1639 N N . GLU A 1 199 ? 17.451 3.369 5.700 1.00 98.75 199 GLU A N 1
ATOM 1640 C CA . GLU A 1 199 ? 17.557 2.320 4.675 1.00 98.75 199 GLU A CA 1
ATOM 1641 C C . GLU A 1 199 ? 17.469 2.897 3.255 1.00 98.75 199 GLU A C 1
ATOM 1643 O O . GLU A 1 199 ? 18.266 2.550 2.382 1.00 98.75 199 GLU A O 1
ATOM 1648 N N . ILE A 1 200 ? 16.568 3.855 3.019 1.00 98.69 200 ILE A N 1
ATOM 1649 C CA . ILE A 1 200 ? 16.458 4.537 1.723 1.00 98.69 200 ILE A CA 1
ATOM 1650 C C . ILE A 1 200 ? 17.716 5.363 1.430 1.00 98.69 200 ILE A C 1
ATOM 1652 O O . ILE A 1 200 ? 18.235 5.323 0.314 1.00 98.69 200 ILE A O 1
ATOM 1656 N N . GLN A 1 201 ? 18.261 6.080 2.415 1.00 98.75 201 GLN A N 1
ATOM 1657 C CA . GLN A 1 201 ? 19.524 6.806 2.250 1.00 98.75 201 GLN A CA 1
ATOM 1658 C C . GLN A 1 201 ? 20.698 5.861 1.966 1.00 98.75 201 GLN A C 1
ATOM 1660 O O . GLN A 1 201 ? 21.548 6.173 1.127 1.00 98.75 201 GLN A O 1
ATOM 1665 N N . ALA A 1 202 ? 20.763 4.712 2.642 1.00 98.69 202 ALA A N 1
ATOM 1666 C CA . ALA A 1 202 ? 21.763 3.683 2.374 1.00 98.69 202 ALA A CA 1
ATOM 1667 C C . ALA A 1 202 ? 21.613 3.125 0.952 1.00 98.69 202 ALA A C 1
ATOM 1669 O O . ALA A 1 202 ? 22.608 2.936 0.251 1.00 98.69 202 ALA A O 1
ATOM 1670 N N . LEU A 1 203 ? 20.376 2.945 0.489 1.00 98.31 203 LEU A N 1
ATOM 1671 C CA . LEU A 1 203 ? 20.077 2.493 -0.862 1.00 98.31 203 LEU A CA 1
ATOM 1672 C C . LEU A 1 203 ? 20.490 3.514 -1.935 1.00 98.31 203 LEU A C 1
ATOM 1674 O O . LEU A 1 203 ? 21.053 3.126 -2.959 1.00 98.31 203 LEU A O 1
ATOM 1678 N N . ILE A 1 204 ? 20.282 4.813 -1.689 1.00 98.50 204 ILE A N 1
ATOM 1679 C CA . ILE A 1 204 ? 20.768 5.893 -2.567 1.00 98.50 204 ILE A CA 1
ATOM 1680 C C . ILE A 1 204 ? 22.295 5.852 -2.675 1.00 98.50 204 ILE A C 1
ATOM 1682 O O . ILE A 1 204 ? 22.831 5.922 -3.784 1.00 98.50 204 ILE A O 1
ATOM 1686 N N . ARG A 1 205 ? 23.006 5.713 -1.545 1.00 98.50 205 ARG A N 1
ATOM 1687 C CA . ARG A 1 205 ? 24.477 5.593 -1.541 1.00 98.50 205 ARG A CA 1
ATOM 1688 C C . ARG A 1 205 ? 24.924 4.371 -2.337 1.00 98.50 205 ARG A C 1
ATOM 1690 O O . ARG A 1 205 ? 25.723 4.511 -3.259 1.00 98.50 205 ARG A O 1
ATOM 1697 N N . PHE A 1 206 ? 24.323 3.214 -2.057 1.00 98.56 206 PHE A N 1
ATOM 1698 C CA . PHE A 1 206 ? 24.590 1.966 -2.769 1.00 98.56 206 PHE A CA 1
ATOM 1699 C C . PHE A 1 206 ? 24.419 2.123 -4.285 1.00 98.56 206 PHE A C 1
ATOM 1701 O O . PHE A 1 206 ? 25.306 1.743 -5.051 1.00 98.56 206 PHE A O 1
ATOM 1708 N N . HIS A 1 207 ? 23.307 2.704 -4.741 1.00 97.88 207 HIS A N 1
ATOM 1709 C CA . HIS A 1 207 ? 23.056 2.901 -6.170 1.00 97.88 207 HIS A CA 1
ATOM 1710 C C . HIS A 1 207 ? 24.033 3.897 -6.795 1.00 97.88 207 HIS A C 1
ATOM 1712 O O . HIS A 1 207 ? 24.519 3.673 -7.903 1.00 97.88 207 HIS A O 1
ATOM 1718 N N . SER A 1 208 ? 24.364 4.972 -6.078 1.00 97.12 208 SER A N 1
ATOM 1719 C CA . SER A 1 208 ? 25.327 5.969 -6.543 1.00 97.12 208 SER A CA 1
ATOM 1720 C C . SER A 1 208 ? 26.719 5.367 -6.754 1.00 97.12 208 SER A C 1
ATOM 1722 O O . SER A 1 208 ? 27.361 5.676 -7.760 1.00 97.12 208 SER A O 1
ATOM 1724 N N . GLU A 1 209 ? 27.156 4.485 -5.857 1.00 97.94 209 GLU A N 1
ATOM 1725 C CA . GLU A 1 209 ? 28.473 3.841 -5.897 1.00 97.94 209 GLU A CA 1
ATOM 1726 C C . GLU A 1 209 ? 28.543 2.703 -6.922 1.00 97.94 209 GLU A C 1
ATOM 1728 O O . GLU A 1 209 ? 29.508 2.604 -7.676 1.00 97.94 209 GLU A O 1
ATOM 1733 N N . THR A 1 210 ? 27.516 1.853 -6.974 1.00 97.88 210 THR A N 1
ATOM 1734 C CA . THR A 1 210 ? 27.541 0.620 -7.782 1.00 97.88 210 THR A CA 1
ATOM 1735 C C . THR A 1 210 ? 26.948 0.781 -9.175 1.00 97.88 210 THR A C 1
ATOM 1737 O O . THR A 1 210 ? 27.271 0.004 -10.070 1.00 97.88 210 THR A O 1
ATOM 1740 N N . LYS A 1 211 ? 26.050 1.758 -9.358 1.00 97.44 211 LYS A N 1
ATOM 1741 C CA . LYS A 1 211 ? 25.183 1.900 -10.540 1.00 97.44 211 LYS A CA 1
ATOM 1742 C C . LYS A 1 211 ? 24.333 0.652 -10.836 1.00 97.44 211 LYS A C 1
ATOM 1744 O O . LYS A 1 211 ? 23.813 0.514 -11.942 1.00 97.44 211 LYS A O 1
ATOM 1749 N N . ASP A 1 212 ? 24.154 -0.245 -9.861 1.00 98.12 212 ASP A N 1
ATOM 1750 C CA . ASP A 1 212 ? 23.385 -1.478 -10.036 1.00 98.12 212 ASP A CA 1
ATOM 1751 C C . ASP A 1 212 ? 21.888 -1.211 -9.858 1.00 98.12 212 ASP A C 1
ATOM 1753 O O . ASP A 1 212 ? 21.333 -1.281 -8.760 1.00 98.12 212 ASP A O 1
ATOM 1757 N N . ASN A 1 213 ? 21.218 -0.889 -10.963 1.00 98.06 213 ASN A N 1
ATOM 1758 C CA . ASN A 1 213 ? 19.781 -0.625 -10.966 1.00 98.06 213 ASN A CA 1
ATOM 1759 C C . ASN A 1 213 ? 18.969 -1.818 -10.442 1.00 98.06 213 ASN A C 1
ATOM 1761 O O . ASN A 1 213 ? 18.018 -1.645 -9.680 1.00 98.06 213 ASN A O 1
ATOM 1765 N N . LYS A 1 214 ? 19.325 -3.039 -10.861 1.00 98.12 214 LYS A N 1
ATOM 1766 C CA . LYS A 1 214 ? 18.541 -4.238 -10.552 1.00 98.12 214 LYS A CA 1
ATOM 1767 C C . LYS A 1 214 ? 18.613 -4.532 -9.060 1.00 98.12 214 LYS A C 1
ATOM 1769 O O . LYS A 1 214 ? 17.572 -4.671 -8.421 1.00 98.12 214 LYS A O 1
ATOM 1774 N N . LYS A 1 215 ? 19.823 -4.555 -8.496 1.00 98.31 215 LYS A N 1
ATOM 1775 C CA . LYS A 1 215 ? 20.023 -4.801 -7.066 1.00 98.31 215 LYS A CA 1
ATOM 1776 C C . LYS A 1 215 ? 19.410 -3.702 -6.206 1.00 98.31 215 LYS A C 1
ATOM 1778 O O . LYS A 1 215 ? 18.882 -4.003 -5.138 1.00 98.31 215 LYS A O 1
ATOM 1783 N N . THR A 1 216 ? 19.441 -2.455 -6.672 1.00 98.50 216 THR A N 1
ATOM 1784 C CA . THR A 1 216 ? 18.777 -1.340 -5.991 1.00 98.50 216 THR A CA 1
ATOM 1785 C C . THR A 1 216 ? 17.272 -1.560 -5.890 1.00 98.50 216 THR A C 1
ATOM 1787 O O . THR A 1 216 ? 16.717 -1.462 -4.799 1.00 98.50 216 THR A O 1
ATOM 1790 N N . ILE A 1 217 ? 16.608 -1.919 -6.993 1.00 98.19 217 ILE A N 1
ATOM 1791 C CA . ILE A 1 217 ? 15.162 -2.176 -6.979 1.00 98.19 217 ILE A CA 1
ATOM 1792 C C . ILE A 1 217 ? 14.824 -3.432 -6.170 1.00 98.19 217 ILE A C 1
ATOM 1794 O O . ILE A 1 217 ? 13.873 -3.390 -5.403 1.00 98.19 217 ILE A O 1
ATOM 1798 N N . GLU A 1 218 ? 15.621 -4.504 -6.245 1.00 97.31 218 GLU A N 1
ATOM 1799 C CA . GLU A 1 218 ? 15.433 -5.696 -5.396 1.00 97.31 218 GLU A CA 1
ATOM 1800 C C . GLU A 1 218 ? 15.494 -5.362 -3.896 1.00 97.31 218 GLU A C 1
ATOM 1802 O O . GLU A 1 218 ? 14.663 -5.826 -3.115 1.00 97.31 218 GLU A O 1
ATOM 1807 N N . LYS A 1 219 ? 16.474 -4.546 -3.482 1.00 97.81 219 LYS A N 1
ATOM 1808 C CA . LYS A 1 219 ? 16.601 -4.081 -2.093 1.00 97.81 219 LYS A CA 1
ATOM 1809 C C . LYS A 1 219 ? 15.422 -3.197 -1.690 1.00 97.81 219 LYS A C 1
ATOM 1811 O O . LYS A 1 219 ? 14.906 -3.355 -0.589 1.00 97.81 219 LYS A O 1
ATOM 1816 N N . LEU A 1 220 ? 14.985 -2.309 -2.585 1.00 98.25 220 LEU A N 1
ATOM 1817 C CA . LEU A 1 220 ? 13.823 -1.453 -2.360 1.00 98.25 220 LEU A CA 1
ATOM 1818 C C . LEU A 1 220 ? 12.552 -2.279 -2.156 1.00 98.25 220 LEU A C 1
ATOM 1820 O O . LEU A 1 220 ? 11.841 -2.065 -1.185 1.00 98.25 220 LEU A O 1
ATOM 1824 N N . THR A 1 221 ? 12.271 -3.239 -3.041 1.00 96.75 221 THR A N 1
ATOM 1825 C CA . THR A 1 221 ? 11.075 -4.084 -2.930 1.00 96.75 221 THR A CA 1
ATOM 1826 C C . THR A 1 221 ? 11.109 -4.928 -1.662 1.00 96.75 221 THR A C 1
ATOM 1828 O O . THR A 1 221 ? 10.103 -5.005 -0.967 1.00 96.75 221 THR A O 1
ATOM 1831 N N . ALA A 1 222 ? 12.275 -5.490 -1.314 1.00 95.88 222 ALA A N 1
ATOM 1832 C CA . ALA A 1 222 ? 12.435 -6.295 -0.105 1.00 95.88 222 ALA A CA 1
ATOM 1833 C C . ALA A 1 222 ? 12.173 -5.492 1.178 1.00 95.88 222 ALA A C 1
ATOM 1835 O O . ALA A 1 222 ? 11.617 -6.032 2.128 1.00 95.88 222 ALA A O 1
ATOM 1836 N N . LEU A 1 223 ? 12.527 -4.202 1.206 1.00 96.44 223 LEU A N 1
ATOM 1837 C CA . LEU A 1 223 ? 12.278 -3.320 2.351 1.00 96.44 223 LEU A CA 1
ATOM 1838 C C . LEU A 1 223 ? 10.775 -3.215 2.684 1.00 96.44 223 LEU A C 1
ATOM 1840 O O . LEU A 1 223 ? 10.398 -3.219 3.859 1.00 96.44 223 LEU A O 1
ATOM 1844 N N . PHE A 1 224 ? 9.918 -3.196 1.658 1.00 95.94 224 PHE A N 1
ATOM 1845 C CA . PHE A 1 224 ? 8.462 -3.037 1.781 1.00 95.94 224 PHE A CA 1
ATOM 1846 C C . PHE A 1 224 ? 7.677 -4.350 1.876 1.00 95.94 224 PHE A C 1
ATOM 1848 O O . PHE A 1 224 ? 6.451 -4.323 1.946 1.00 95.94 224 PHE A O 1
ATOM 18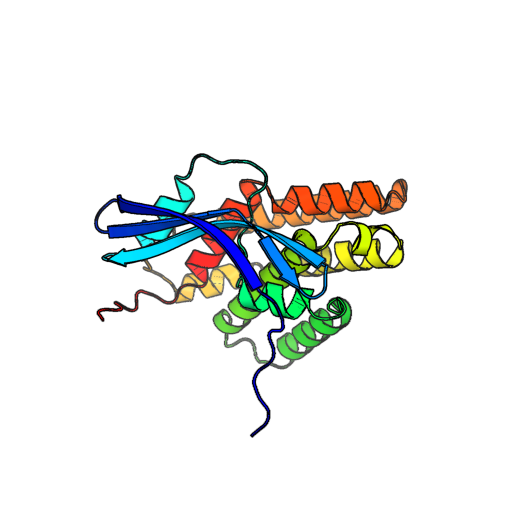55 N N . THR A 1 225 ? 8.365 -5.491 1.930 1.00 93.81 225 THR A N 1
ATOM 1856 C CA . THR A 1 225 ? 7.759 -6.805 2.198 1.00 93.81 225 THR A CA 1
ATOM 1857 C C . THR A 1 225 ? 8.226 -7.416 3.525 1.00 93.81 225 THR A C 1
ATOM 1859 O O . THR A 1 225 ? 8.047 -8.609 3.785 1.00 93.81 225 THR A O 1
ATOM 1862 N N . THR A 1 226 ? 8.839 -6.595 4.386 1.00 93.25 226 THR A N 1
ATOM 1863 C CA . THR A 1 226 ? 9.295 -6.989 5.725 1.00 93.25 226 THR A CA 1
ATOM 1864 C C . THR A 1 226 ? 8.166 -6.975 6.757 1.00 93.25 226 THR A C 1
ATOM 1866 O O . THR A 1 226 ? 7.207 -6.206 6.654 1.00 93.25 226 THR A O 1
ATOM 1869 N N . ARG A 1 227 ? 8.340 -7.741 7.846 1.00 91.50 227 ARG A N 1
ATOM 1870 C CA . ARG A 1 227 ? 7.487 -7.624 9.042 1.00 91.50 227 ARG A CA 1
ATOM 1871 C C . ARG A 1 227 ? 7.480 -6.205 9.610 1.00 91.50 227 ARG A C 1
ATOM 1873 O O . ARG A 1 227 ? 6.432 -5.721 10.017 1.00 91.50 227 ARG A O 1
ATOM 1880 N N . LEU A 1 228 ? 8.628 -5.529 9.592 1.00 92.94 228 LEU A N 1
ATOM 1881 C CA . LEU A 1 228 ? 8.738 -4.159 10.085 1.00 92.94 228 LEU A CA 1
ATOM 1882 C C . LEU A 1 228 ? 7.807 -3.208 9.316 1.00 92.94 228 LEU A C 1
ATOM 1884 O O . LEU A 1 228 ? 7.114 -2.395 9.928 1.00 92.94 228 LEU A O 1
ATOM 1888 N N . TYR A 1 229 ? 7.750 -3.327 7.983 1.00 94.75 229 TYR A N 1
ATOM 1889 C CA . TYR A 1 229 ? 6.830 -2.520 7.178 1.00 94.75 229 TYR A CA 1
ATOM 1890 C C . TYR A 1 229 ? 5.368 -2.879 7.446 1.00 94.75 229 TYR A C 1
ATOM 1892 O O . TYR A 1 229 ? 4.529 -1.990 7.591 1.00 94.75 229 TYR A O 1
ATOM 1900 N N . PHE A 1 230 ? 5.068 -4.173 7.567 1.00 94.12 230 PHE A N 1
ATOM 1901 C CA . PHE A 1 230 ? 3.733 -4.654 7.914 1.00 94.12 230 PHE A CA 1
ATOM 1902 C C . PHE A 1 230 ? 3.235 -4.058 9.242 1.00 94.12 230 PHE A C 1
ATOM 1904 O O . PHE A 1 230 ? 2.151 -3.476 9.288 1.00 94.12 230 PHE A O 1
ATOM 1911 N N . GLU A 1 231 ? 4.039 -4.130 10.305 1.00 92.94 231 GLU A N 1
ATOM 1912 C CA . GLU A 1 231 ? 3.694 -3.587 11.627 1.00 92.94 231 GLU A CA 1
ATOM 1913 C C . GLU A 1 231 ? 3.555 -2.064 11.607 1.00 92.94 231 GLU A C 1
ATOM 1915 O O . GLU A 1 231 ? 2.636 -1.517 12.221 1.00 92.94 231 GLU A O 1
ATOM 1920 N N . ARG A 1 232 ? 4.433 -1.366 10.872 1.00 95.12 232 ARG A N 1
ATOM 1921 C CA . ARG A 1 232 ? 4.298 0.077 10.642 1.00 95.12 232 ARG A CA 1
ATOM 1922 C C . ARG A 1 232 ? 2.959 0.395 9.981 1.00 95.12 232 ARG A C 1
ATOM 1924 O O . ARG A 1 232 ? 2.261 1.306 10.422 1.00 95.12 232 ARG A O 1
ATOM 1931 N N . MET A 1 233 ? 2.601 -0.337 8.931 1.00 95.44 233 MET A N 1
ATOM 1932 C CA . MET A 1 233 ? 1.383 -0.071 8.178 1.00 95.44 233 MET A CA 1
ATOM 1933 C C . MET A 1 233 ? 0.130 -0.335 9.018 1.00 95.44 233 MET A C 1
ATOM 1935 O O . MET A 1 233 ? -0.785 0.482 8.981 1.00 95.44 233 MET A O 1
ATOM 1939 N N . ILE A 1 234 ? 0.100 -1.389 9.842 1.00 94.25 234 ILE A N 1
ATOM 1940 C CA . ILE A 1 234 ? -1.011 -1.609 10.783 1.00 94.25 234 ILE A CA 1
ATOM 1941 C C . ILE A 1 234 ? -1.202 -0.400 11.705 1.00 94.25 234 ILE A C 1
ATOM 1943 O O . ILE A 1 234 ? -2.321 0.098 11.842 1.00 94.25 234 ILE A O 1
ATOM 1947 N N . LYS A 1 235 ? -0.122 0.138 12.278 1.00 94.44 235 LYS A N 1
ATOM 1948 C CA . LYS A 1 235 ? -0.189 1.332 13.134 1.00 94.44 235 LYS A CA 1
ATOM 1949 C C . LYS A 1 235 ? -0.717 2.557 12.389 1.00 94.44 235 LYS A C 1
ATOM 1951 O O . LYS A 1 235 ? -1.583 3.260 12.905 1.00 94.44 235 LYS A O 1
ATOM 1956 N N . LEU A 1 236 ? -0.249 2.789 11.161 1.00 95.38 236 LEU A N 1
ATOM 1957 C CA . LEU A 1 236 ? -0.756 3.874 10.315 1.00 95.38 236 LEU A CA 1
ATOM 1958 C C . LEU A 1 236 ? -2.248 3.694 9.994 1.00 95.38 236 LEU A C 1
ATOM 1960 O O . LEU A 1 236 ? -3.012 4.655 10.065 1.00 95.38 236 LEU A O 1
ATOM 1964 N N . MET A 1 237 ? -2.693 2.469 9.700 1.00 93.62 237 MET A N 1
ATOM 1965 C CA . MET A 1 237 ? -4.110 2.179 9.470 1.00 93.62 237 MET A CA 1
ATOM 1966 C C . MET A 1 237 ? -4.956 2.420 10.723 1.00 93.62 237 MET A C 1
ATOM 1968 O O . MET A 1 237 ? -6.019 3.028 10.622 1.00 93.62 237 MET A O 1
ATOM 1972 N N . ARG A 1 238 ? -4.484 2.011 11.906 1.00 92.19 238 ARG A N 1
ATOM 1973 C CA . ARG A 1 238 ? -5.163 2.278 13.186 1.00 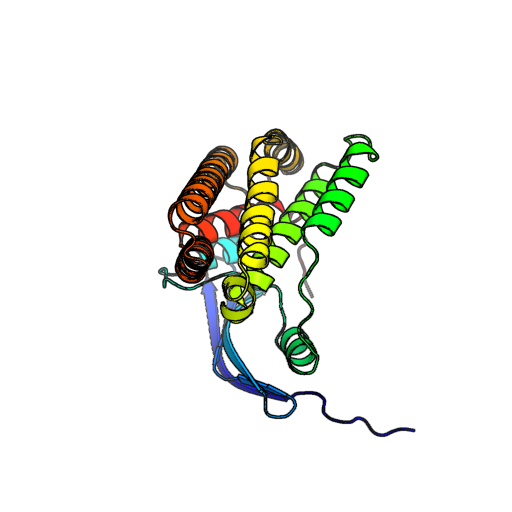92.19 238 ARG A CA 1
ATOM 1974 C C . ARG A 1 238 ? -5.355 3.776 13.434 1.00 92.19 238 ARG A C 1
ATOM 1976 O O . ARG A 1 238 ? -6.431 4.177 13.870 1.00 92.19 238 ARG A O 1
ATOM 1983 N N . LEU A 1 239 ? -4.358 4.600 13.096 1.00 91.69 239 LEU A N 1
ATOM 1984 C CA . LEU A 1 239 ? -4.472 6.065 13.151 1.00 91.69 239 LEU A CA 1
ATOM 1985 C C . LEU A 1 239 ? -5.479 6.629 12.137 1.00 91.69 239 LEU A C 1
ATOM 1987 O O . LEU A 1 239 ? -6.180 7.598 12.438 1.00 91.69 239 LEU A O 1
ATOM 1991 N N . ALA A 1 240 ? -5.552 6.034 10.943 1.00 91.06 240 ALA A N 1
ATOM 1992 C CA . ALA A 1 240 ? -6.458 6.463 9.877 1.00 91.06 240 ALA A CA 1
ATOM 1993 C C . ALA A 1 240 ? -7.924 6.124 10.174 1.00 91.06 240 ALA A C 1
ATOM 1995 O O . ALA A 1 240 ? -8.835 6.839 9.754 1.00 91.06 240 ALA A O 1
ATOM 1996 N N . VAL A 1 241 ? -8.184 5.055 10.928 1.00 86.88 241 VAL A N 1
ATOM 1997 C CA . VAL A 1 241 ? -9.552 4.694 11.295 1.00 86.88 241 VAL A CA 1
ATOM 1998 C C . VAL A 1 241 ? -10.179 5.805 12.150 1.00 86.88 241 VAL A C 1
ATOM 2000 O O . VAL A 1 241 ? -9.649 6.292 13.153 1.00 86.88 241 VAL A O 1
ATOM 2003 N N . SER A 1 242 ? -11.344 6.266 11.707 1.00 66.81 242 SER A N 1
ATOM 2004 C CA . SER A 1 242 ? -12.204 7.154 12.488 1.00 66.81 242 SER A CA 1
ATOM 2005 C C . SER A 1 242 ? -12.877 6.325 13.579 1.00 66.81 242 SER A C 1
ATOM 2007 O O . SER A 1 242 ? -13.310 5.214 13.289 1.00 66.81 242 SER A O 1
ATOM 2009 N N . GLY A 1 243 ? -12.915 6.822 14.823 1.00 56.66 243 GLY A N 1
ATOM 2010 C CA . GLY A 1 243 ? -13.467 6.088 15.970 1.00 56.66 243 GLY A CA 1
ATOM 2011 C C . GLY A 1 243 ? -14.814 5.429 15.648 1.00 56.66 243 GLY A C 1
ATOM 2012 O O . GLY A 1 243 ? -15.635 6.019 14.949 1.00 56.66 243 GLY A O 1
ATOM 2013 N N . GLU A 1 244 ? -14.968 4.185 16.104 1.00 45.09 244 GLU A N 1
ATOM 2014 C CA . GLU A 1 244 ? -16.029 3.211 15.805 1.00 45.09 244 GLU A CA 1
ATOM 2015 C C . GLU A 1 244 ? -17.340 3.796 15.235 1.00 45.09 244 GLU A C 1
ATOM 2017 O O . GLU A 1 244 ? -18.220 4.247 15.968 1.00 45.09 244 GLU A O 1
ATOM 2022 N N . SER A 1 245 ? -17.533 3.694 13.915 1.00 33.66 245 SER A N 1
ATOM 2023 C CA . SER A 1 245 ? -18.891 3.570 13.377 1.00 33.66 245 SER A CA 1
ATOM 2024 C C . SER A 1 245 ? -19.305 2.118 13.568 1.00 33.66 245 SER A C 1
ATOM 2026 O O . SER A 1 245 ? -18.818 1.226 12.878 1.00 33.66 245 SER A O 1
ATOM 2028 N N . SER A 1 246 ? -20.169 1.880 14.549 1.00 31.91 246 SER A N 1
ATOM 2029 C CA . SER A 1 246 ? -20.906 0.629 14.691 1.00 31.91 246 SER A CA 1
ATOM 2030 C C . SER A 1 246 ? -21.775 0.437 13.447 1.00 31.91 246 SER A C 1
ATOM 2032 O O . SER A 1 246 ? -22.902 0.921 13.374 1.00 31.91 246 SER A O 1
ATOM 2034 N N . VAL A 1 247 ? -21.242 -0.236 12.427 1.00 28.77 247 VAL A N 1
ATOM 2035 C CA . VAL A 1 247 ? -22.041 -0.653 11.274 1.00 28.77 247 VAL A CA 1
ATOM 2036 C C . VAL A 1 247 ? -22.834 -1.885 11.699 1.00 28.77 247 VAL A C 1
ATOM 2038 O O . VAL A 1 247 ? -22.430 -3.021 11.480 1.00 28.77 247 VAL A O 1
ATOM 2041 N N . TYR A 1 248 ? -23.958 -1.640 12.369 1.00 30.08 248 TYR A N 1
ATOM 2042 C CA . TYR A 1 248 ? -25.085 -2.559 12.349 1.00 30.08 248 TYR A CA 1
ATOM 2043 C C . TYR A 1 248 ? -25.803 -2.364 11.015 1.00 30.08 248 TYR A C 1
ATOM 2045 O O . TYR A 1 248 ? -26.500 -1.363 10.855 1.00 30.08 248 TYR A O 1
ATOM 2053 N N . HIS A 1 249 ? -25.656 -3.310 10.090 1.00 31.36 249 HIS A N 1
ATOM 2054 C CA . HIS A 1 249 ? -26.645 -3.587 9.048 1.00 31.36 249 HIS A CA 1
ATOM 2055 C C . HIS A 1 249 ? -26.717 -5.089 8.796 1.00 31.36 249 HIS A C 1
ATOM 2057 O O . HIS A 1 249 ? -25.652 -5.688 8.535 1.00 31.36 249 HIS A O 1
#

InterPro domains:
  IPR023577 CYTH domain [PF01928] (4-84)
  IPR023577 CYTH domain [PS51707] (1-90)
  IPR033469 CYTH-like domain superfamily [SSF55154] (3-88)
  IPR039013 Inorganic triphosphatase YgiF [PTHR39569] (4-89)

pLDDT: mean 91.11, std 11.8, range [28.77, 98.75]

Radius of gyration: 19.77 Å; chains: 1; bounding box: 56×48×52 Å

Foldseek 3Di:
DDDDDDFKDWDWDWDWDFDDFDPWTKIKIFIWGWIGGPRDIATDGDIDIDTPDDDPLRVLVVLLPPPDDFQDFDAPADSVNVSVCRSDPDDDDQLVVVLVVLVVVVVVDDPDCLLVNLVVLLVLVNVLLNSLQRDDLCVQQVDLVSLVSSLVSQLSSLVVCQVPLVSLVVLCVVCPPQPSADPCLSVLLNVLSVVSNVQSVVLVVVCVVPVRSSVSSVSVNSVRRDPSNVVSSSSSVSSNDDRDPPPDD

Secondary structure (DSSP, 8-state):
-PPP----EEEEEEEEEEEEETTEEEEEEEEEEEEEETTEEEEEEEEEEEEEES-HHHHHHHHHTS-PPSS-------HHHHHHHHHS------HHHHHHHHHHHHHHS-S--HHHHHHHHHHHHHHHHHHHHHS-THHHHSSHHHHHHHHHHHHHHHHHHHHTTHHHHHHHHTTTT-TTS-TTHHHHHHHHHHHHHHHHHHHHHHHHHH--HHHHHHHHHHHTTSHHHHHHHHHHHHHHS-S------

Sequence (249 aa):
MTPLKPIFSTDFNRTLWLIAFRNSKIEVAFDQGEVVSGGRSQPICEIEFELKEGKVSDLFYFVEELPVLTDIYFSSASKAKRGYQLSSPVVLTDWLNKWRDFLSKDREESAVDFNAKFHQILKMEQELVEETLSLPSSFFHHDFMKTVERVGAFFNLYHYYDENKMLFERVLEQKSGNPIIEDDVLPQLLESNQTFLNEIQALIRFHSETKDNKKTIEKLTALFTTRLYFERMIKLMRLAVSGESSVYH